Protein AF-A0A645DQG0-F1 (afdb_monomer)

Organism: NCBI:txid1076179

Radius of gyration: 26.29 Å; Cα contacts (8 Å, |Δi|>4): 181; chains: 1; bounding box: 44×57×106 Å

pLDDT: mean 80.68, std 19.07, range [33.97, 97.62]

Sequence (212 aa):
MKRVIIIFCLFLFPFAFVFPQTETDTACKQKIETVFKVRDFKEKYDIVKYIHNEKLLKSSYLFSGDGRHLDRFFILIKGFPYFEQQNDSISRVKSLTSVMSEEEVNRYIEQLNYTPQDAYKEYRDFIQNIKHEKEAYLKCIDAELAKGDTSEYKKEWMLFYIFRKPGGSIMAPDITKLDFLKVFKEFILNDDLEVLPDYSRVTAYLKCGCKI

Structure (mmCIF, N/CA/C/O backbone):
data_AF-A0A645DQG0-F1
#
_entry.id   AF-A0A645DQG0-F1
#
loop_
_atom_site.group_PDB
_atom_site.id
_atom_site.type_symbol
_atom_site.label_atom_id
_atom_site.label_alt_id
_atom_site.label_comp_id
_atom_site.label_asym_id
_atom_site.label_entity_id
_atom_site.label_seq_id
_atom_site.pdbx_PDB_ins_code
_atom_site.Cartn_x
_atom_site.Cartn_y
_atom_site.Cartn_z
_atom_site.occupancy
_atom_site.B_iso_or_equiv
_atom_site.auth_seq_id
_atom_site.auth_comp_id
_atom_site.auth_asym_id
_atom_site.auth_atom_id
_atom_site.pdbx_PDB_model_num
ATOM 1 N N . MET A 1 1 ? -26.153 39.001 74.540 1.00 41.09 1 MET A N 1
ATOM 2 C CA . MET A 1 1 ? -25.065 39.267 73.570 1.00 41.09 1 MET A CA 1
ATOM 3 C C . MET A 1 1 ? -24.883 38.027 72.707 1.00 41.09 1 MET A C 1
ATOM 5 O O . MET A 1 1 ? -24.877 36.927 73.243 1.00 41.09 1 MET A O 1
ATOM 9 N N . LYS A 1 2 ? -24.904 38.206 71.382 1.00 36.03 2 LYS A N 1
ATOM 10 C CA . LYS A 1 2 ? -25.107 37.165 70.359 1.00 36.03 2 LYS A CA 1
ATOM 11 C C . LYS A 1 2 ? -23.849 36.299 70.177 1.00 36.03 2 LYS A C 1
ATOM 13 O O . LYS A 1 2 ? -22.761 36.847 70.049 1.00 36.03 2 LYS A O 1
ATOM 18 N N . ARG A 1 3 ? -24.002 34.969 70.133 1.00 40.06 3 ARG A N 1
ATOM 19 C CA . ARG A 1 3 ? -22.945 34.033 69.708 1.00 40.06 3 ARG A CA 1
ATOM 20 C C . ARG A 1 3 ? -22.984 33.909 68.185 1.00 40.06 3 ARG A C 1
ATOM 22 O O . ARG A 1 3 ? -24.022 33.561 67.633 1.00 40.06 3 ARG A O 1
ATOM 29 N N . VAL A 1 4 ? -21.872 34.219 67.528 1.00 45.44 4 VAL A N 1
ATOM 30 C CA . VAL A 1 4 ? -21.679 34.013 66.088 1.00 45.44 4 VAL A CA 1
ATOM 31 C C . VAL A 1 4 ? -21.095 32.616 65.904 1.00 45.44 4 VAL A C 1
ATOM 33 O O . VAL A 1 4 ? -20.042 32.315 66.457 1.00 45.44 4 VAL A O 1
ATOM 36 N N . ILE A 1 5 ? -21.796 31.757 65.167 1.00 50.47 5 ILE A N 1
ATOM 37 C CA . ILE A 1 5 ? -21.297 30.447 64.743 1.00 50.47 5 ILE A CA 1
ATOM 38 C C . ILE A 1 5 ? -20.840 30.613 63.295 1.00 50.47 5 ILE A C 1
ATOM 40 O O . ILE A 1 5 ? -21.648 30.942 62.429 1.00 50.47 5 ILE A O 1
ATOM 44 N N . ILE A 1 6 ? -19.546 30.425 63.043 1.00 49.16 6 ILE A N 1
ATOM 45 C CA . ILE A 1 6 ? -18.971 30.415 61.695 1.00 49.16 6 ILE A CA 1
ATOM 46 C C . ILE A 1 6 ? -18.953 28.959 61.229 1.00 49.16 6 ILE A C 1
ATOM 48 O O . ILE A 1 6 ? -18.232 28.138 61.789 1.00 49.16 6 ILE A O 1
ATOM 52 N N . ILE A 1 7 ? -19.767 28.639 60.224 1.00 46.59 7 ILE A N 1
ATOM 53 C CA . ILE A 1 7 ? -19.767 27.335 59.557 1.00 46.59 7 ILE A CA 1
ATOM 54 C C . ILE A 1 7 ? -18.858 27.456 58.333 1.00 46.59 7 ILE A C 1
ATOM 56 O O . ILE A 1 7 ? -19.172 28.172 57.385 1.00 46.59 7 ILE A O 1
ATOM 60 N N . PHE A 1 8 ? -17.716 26.771 58.368 1.00 40.06 8 PHE A N 1
ATOM 61 C CA . PHE A 1 8 ? -16.832 26.613 57.215 1.00 40.06 8 PHE A CA 1
ATOM 62 C C . PHE A 1 8 ? -17.413 25.528 56.296 1.00 40.06 8 PHE A C 1
ATOM 64 O O . PHE A 1 8 ? -17.272 24.336 56.562 1.00 40.06 8 PHE A O 1
ATOM 71 N N . CYS A 1 9 ? -18.087 25.932 55.218 1.00 41.59 9 CYS A N 1
ATOM 72 C CA . CYS A 1 9 ? -18.458 25.020 54.137 1.00 41.59 9 CYS A CA 1
ATOM 73 C C . CYS A 1 9 ? -17.232 24.758 53.252 1.00 41.59 9 CYS A C 1
ATOM 75 O O . CYS A 1 9 ? -16.850 25.598 52.438 1.00 41.59 9 CYS A O 1
ATOM 77 N N . LEU A 1 10 ? -16.619 23.584 53.407 1.00 42.53 10 LEU A N 1
ATOM 78 C CA . LEU A 1 10 ? -15.647 23.036 52.462 1.00 42.53 10 LEU A CA 1
ATOM 79 C C . LEU A 1 10 ? -16.380 22.616 51.177 1.00 42.53 10 LEU A C 1
ATOM 81 O O . LEU A 1 10 ? -16.956 21.533 51.104 1.00 42.53 10 LEU A O 1
ATOM 85 N N . PHE A 1 11 ? -16.365 23.480 50.161 1.00 41.12 11 PHE A N 1
ATOM 86 C CA . PHE A 1 11 ? -16.728 23.104 48.795 1.00 41.12 11 PHE A CA 1
ATOM 87 C C . PHE A 1 11 ? -15.626 22.207 48.213 1.00 41.12 11 PHE A C 1
ATOM 89 O O . PHE A 1 11 ? -14.590 22.687 47.758 1.00 41.12 11 PHE A O 1
ATOM 96 N N . LEU A 1 12 ? -15.851 20.893 48.222 1.00 43.44 12 LEU A N 1
ATOM 97 C CA . LEU A 1 12 ? -15.106 19.950 47.390 1.00 43.44 12 LEU A CA 1
ATOM 98 C C . LEU A 1 12 ? -15.596 20.104 45.944 1.00 43.44 12 LEU A C 1
ATOM 100 O O . LEU A 1 12 ? -16.586 19.497 45.544 1.00 43.44 12 LEU A O 1
ATOM 104 N N . PHE A 1 13 ? -14.922 20.954 45.167 1.00 38.44 13 PHE A N 1
ATOM 105 C CA . PHE A 1 13 ? -15.053 20.966 43.710 1.00 38.44 13 PHE A CA 1
ATOM 106 C C . PHE A 1 13 ? -14.547 19.626 43.153 1.00 38.44 13 PHE A C 1
ATOM 108 O O . PHE A 1 13 ? -13.375 19.301 43.365 1.00 38.44 13 PHE A O 1
ATOM 115 N N . PRO A 1 14 ? -15.349 18.857 42.395 1.00 45.50 14 PRO A N 1
ATOM 116 C CA . PRO A 1 14 ? -14.778 17.875 41.498 1.00 45.50 14 PRO A CA 1
ATOM 117 C C . PRO A 1 14 ? -14.142 18.663 40.351 1.00 45.50 14 PRO A C 1
ATOM 119 O O . PRO A 1 14 ? -14.827 19.143 39.449 1.00 45.50 14 PRO A O 1
ATOM 122 N N . PHE A 1 15 ? -12.821 18.831 40.390 1.00 37.03 15 PHE A N 1
ATOM 123 C CA . PHE A 1 15 ? -12.073 19.174 39.188 1.00 37.03 15 PHE A CA 1
ATOM 124 C C . PHE A 1 15 ? -12.176 17.978 38.241 1.00 37.03 15 PHE A C 1
ATOM 126 O O . PHE A 1 15 ? -11.372 17.049 38.286 1.00 37.03 15 PHE A O 1
ATOM 133 N N . ALA A 1 16 ? -13.206 17.979 37.396 1.00 40.09 16 ALA A N 1
ATOM 134 C CA . ALA A 1 16 ? -13.169 17.217 36.167 1.00 40.09 16 ALA A CA 1
ATOM 135 C C . ALA A 1 16 ? -12.009 17.795 35.348 1.00 40.09 16 ALA A C 1
ATOM 137 O O . ALA A 1 16 ? -12.113 18.891 34.797 1.00 40.09 16 ALA A O 1
ATOM 138 N N . PHE A 1 17 ? -10.881 17.086 35.323 1.00 37.75 17 PHE A N 1
ATOM 139 C CA . PHE A 1 17 ? -9.834 17.312 34.336 1.00 37.75 17 PHE A CA 1
ATOM 140 C C . PHE A 1 17 ? -10.436 17.010 32.962 1.00 37.75 17 PHE A C 1
ATOM 142 O O . PHE A 1 17 ? -10.403 15.882 32.473 1.00 37.75 17 PHE A O 1
ATOM 149 N N . VAL A 1 18 ? -11.037 18.025 32.349 1.00 42.28 18 VAL A N 1
ATOM 150 C CA . VAL A 1 18 ? -11.305 18.028 30.918 1.00 42.28 18 VAL A CA 1
ATOM 1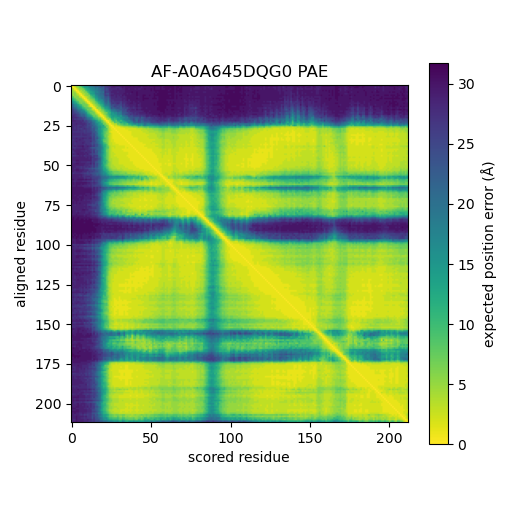51 C C . VAL A 1 18 ? -9.946 18.243 30.269 1.00 42.28 18 VAL A C 1
ATOM 153 O O . VAL A 1 18 ? -9.471 19.370 30.143 1.00 42.28 18 VAL A O 1
ATOM 156 N N . PHE A 1 19 ? -9.272 17.141 29.932 1.00 45.19 19 PHE A N 1
ATOM 157 C CA . PHE A 1 19 ? -8.150 17.199 29.004 1.00 45.19 19 PHE A CA 1
ATOM 158 C C . PHE A 1 19 ? -8.627 17.913 27.731 1.00 45.19 19 PHE A C 1
ATOM 160 O O . PHE A 1 19 ? -9.752 17.654 27.287 1.00 45.19 19 PHE A O 1
ATOM 167 N N . PRO A 1 20 ? -7.824 18.812 27.143 1.00 39.12 20 PRO A N 1
ATOM 168 C CA . PRO A 1 20 ? -8.215 19.495 25.923 1.00 39.12 20 PRO A CA 1
ATOM 169 C C . PRO A 1 20 ? -8.386 18.454 24.808 1.00 39.12 20 PRO A C 1
ATOM 171 O O . PRO A 1 20 ? -7.417 17.902 24.294 1.00 39.12 20 PRO A O 1
ATOM 174 N N . GLN A 1 21 ? -9.640 18.168 24.444 1.00 49.00 21 GLN A N 1
ATOM 175 C CA . GLN A 1 21 ? -10.005 17.203 23.396 1.00 49.00 21 GLN A CA 1
ATOM 176 C C . GLN A 1 21 ? -9.419 17.568 22.018 1.00 49.00 21 GLN A C 1
ATOM 178 O O . GLN A 1 21 ? -9.298 16.716 21.140 1.00 49.00 21 GLN A O 1
ATOM 183 N N . THR A 1 22 ? -9.012 18.823 21.829 1.00 49.25 22 THR A N 1
ATOM 184 C CA . THR A 1 22 ? -8.496 19.370 20.570 1.00 49.25 22 THR A CA 1
ATOM 185 C C . THR A 1 22 ? -7.110 18.847 20.180 1.00 49.25 22 THR A C 1
ATOM 187 O O . THR A 1 22 ? -6.866 18.595 18.998 1.00 49.25 22 THR A O 1
ATOM 190 N N . GLU A 1 23 ? -6.203 18.623 21.137 1.00 47.59 23 GLU A N 1
ATOM 191 C CA . GLU A 1 23 ? -4.886 18.034 20.838 1.00 47.59 23 GLU A CA 1
ATOM 192 C C . GLU A 1 23 ? -5.004 16.545 20.489 1.00 47.59 23 GLU A C 1
ATOM 194 O O . GLU A 1 23 ? -4.349 16.059 19.564 1.00 47.59 23 GLU A O 1
ATOM 199 N N . THR A 1 24 ? -5.896 15.827 21.178 1.00 60.03 24 THR A N 1
ATOM 200 C CA . THR A 1 24 ? -6.113 14.392 20.961 1.00 60.03 24 THR A CA 1
ATOM 201 C C . THR A 1 24 ? -6.783 14.086 19.622 1.00 60.03 24 THR A C 1
ATOM 203 O O . THR A 1 24 ? -6.403 13.112 18.971 1.00 60.03 24 THR A O 1
ATOM 206 N N . ASP A 1 25 ? -7.717 14.929 19.169 1.00 68.12 25 ASP A N 1
ATOM 207 C CA . ASP A 1 25 ? -8.381 14.756 17.869 1.00 68.12 25 ASP A CA 1
ATOM 208 C C . ASP A 1 25 ? -7.405 14.960 16.705 1.00 68.12 25 ASP A C 1
ATOM 210 O O . ASP A 1 25 ? -7.404 14.193 15.738 1.00 68.12 25 ASP A O 1
ATOM 214 N N . THR A 1 26 ? -6.507 15.942 16.821 1.00 80.69 26 THR A N 1
ATOM 215 C CA . THR A 1 26 ? -5.502 16.215 15.784 1.00 80.69 26 THR A CA 1
ATOM 216 C C . THR A 1 26 ? -4.487 15.073 15.682 1.00 80.69 26 THR A C 1
ATOM 218 O O . THR A 1 26 ? -4.169 14.621 14.579 1.00 80.69 26 THR A O 1
ATOM 221 N N . ALA A 1 27 ? -4.025 14.547 16.821 1.00 89.19 27 ALA A N 1
ATOM 222 C CA . ALA A 1 27 ? -3.098 13.418 16.859 1.00 89.19 27 ALA A CA 1
ATOM 223 C C . ALA A 1 27 ? -3.722 12.129 16.293 1.00 89.19 27 ALA A C 1
ATOM 225 O O . ALA A 1 27 ? -3.086 11.426 15.504 1.00 89.19 27 ALA A O 1
ATOM 226 N N . CYS A 1 28 ? -4.981 11.827 16.638 1.00 93.38 28 CYS A N 1
ATOM 227 C CA . CYS A 1 28 ? -5.659 10.656 16.085 1.00 93.38 28 CYS A CA 1
ATOM 228 C C . CYS A 1 28 ? -5.929 10.786 14.588 1.00 93.38 28 CYS A C 1
ATOM 230 O O . CYS A 1 28 ? -5.724 9.816 13.855 1.00 93.38 28 CYS A O 1
ATOM 232 N N . LYS A 1 29 ? -6.292 11.979 14.107 1.00 92.62 29 LYS A N 1
ATOM 233 C CA . LYS A 1 29 ? -6.441 12.229 12.671 1.00 92.62 29 LYS A CA 1
ATOM 234 C C . LYS A 1 29 ? -5.145 11.947 11.909 1.00 92.62 29 LYS A C 1
ATOM 236 O O . LYS A 1 29 ? -5.164 11.235 10.911 1.00 92.62 29 LYS A O 1
ATOM 241 N N . GLN A 1 30 ? -4.004 12.424 12.408 1.00 94.38 30 GLN A N 1
ATOM 242 C CA . GLN A 1 30 ? -2.699 12.161 11.788 1.00 94.38 30 GLN A CA 1
ATOM 243 C C . GLN A 1 30 ? -2.346 10.669 11.751 1.00 94.38 30 GLN A C 1
ATOM 245 O O . GLN A 1 30 ? -1.816 10.185 10.749 1.00 94.38 30 GLN A O 1
ATOM 250 N N . LYS A 1 31 ? -2.656 9.922 12.816 1.00 95.88 31 LYS A N 1
ATOM 251 C CA . LYS A 1 31 ? -2.445 8.469 12.853 1.00 95.88 31 LYS A CA 1
ATOM 252 C C . LYS A 1 31 ? -3.331 7.744 11.841 1.00 95.88 31 LYS A C 1
ATOM 254 O O . LYS A 1 31 ? -2.837 6.899 11.102 1.00 95.88 31 LYS A O 1
ATOM 259 N N . ILE A 1 32 ? -4.606 8.109 11.745 1.00 95.19 32 ILE A N 1
ATOM 260 C CA . ILE A 1 32 ? -5.529 7.535 10.757 1.00 95.19 32 ILE A CA 1
ATOM 261 C C . ILE A 1 32 ? -5.047 7.817 9.324 1.00 95.19 32 ILE A C 1
ATOM 263 O O . ILE A 1 32 ? -4.951 6.897 8.515 1.00 95.19 32 ILE A O 1
ATOM 267 N N . GLU A 1 33 ? -4.634 9.049 9.024 1.00 93.75 33 GLU A N 1
ATOM 268 C CA . GLU A 1 33 ? -4.056 9.389 7.716 1.00 93.75 33 GLU A CA 1
ATOM 269 C C . GLU A 1 33 ? -2.754 8.622 7.431 1.00 93.75 33 GLU A C 1
ATOM 271 O O . GLU A 1 33 ? -2.501 8.192 6.306 1.00 93.75 33 GLU A O 1
ATOM 276 N N . THR A 1 34 ? -1.941 8.371 8.459 1.00 95.69 34 THR A N 1
ATOM 277 C CA . THR A 1 34 ? -0.735 7.536 8.341 1.00 95.69 34 THR A CA 1
ATOM 278 C C . THR A 1 34 ? -1.076 6.086 7.995 1.00 95.69 34 THR A C 1
ATOM 280 O O . THR A 1 34 ? -0.389 5.480 7.174 1.00 95.69 34 THR A O 1
ATOM 283 N N . VAL A 1 35 ? -2.171 5.540 8.535 1.00 95.56 35 VAL A N 1
ATOM 284 C CA . VAL A 1 35 ? -2.669 4.206 8.163 1.00 95.56 35 VAL A CA 1
ATOM 285 C C . VAL A 1 35 ? -3.052 4.158 6.683 1.00 95.56 35 VAL A C 1
ATOM 287 O O . VAL A 1 35 ? -2.698 3.200 6.000 1.00 95.56 35 VAL A O 1
ATOM 290 N N . PHE A 1 36 ? -3.694 5.193 6.135 1.00 93.12 36 PHE A N 1
ATOM 291 C CA . PHE A 1 36 ? -4.047 5.205 4.709 1.00 93.12 36 PHE A CA 1
ATOM 292 C C . PHE A 1 36 ? -2.832 5.228 3.779 1.00 93.12 36 PHE A C 1
ATOM 294 O O . PHE A 1 36 ? -2.870 4.581 2.730 1.00 93.12 36 PHE A O 1
ATOM 301 N N . LYS A 1 37 ? -1.726 5.863 4.187 1.00 93.31 37 LYS A N 1
ATOM 302 C CA . LYS A 1 37 ? -0.468 5.857 3.416 1.00 93.31 37 LYS A CA 1
ATOM 303 C C . LYS A 1 37 ? 0.107 4.458 3.206 1.00 93.31 37 LYS A C 1
ATOM 305 O O . LYS A 1 37 ? 0.817 4.240 2.232 1.00 93.31 37 LYS A O 1
ATOM 310 N N . VAL A 1 38 ? -0.231 3.481 4.053 1.00 94.44 38 VAL A N 1
ATOM 311 C CA . VAL A 1 38 ? 0.166 2.072 3.864 1.00 94.44 38 VAL A CA 1
ATOM 312 C C . VAL A 1 38 ? -0.267 1.556 2.486 1.00 94.44 38 VAL A C 1
ATOM 314 O O . VAL A 1 38 ? 0.457 0.774 1.866 1.00 94.44 38 VAL A O 1
ATOM 317 N N . ARG A 1 39 ? -1.420 2.014 1.975 1.00 89.62 39 ARG A N 1
ATOM 318 C CA . ARG A 1 39 ? -1.886 1.676 0.624 1.00 89.62 39 ARG A CA 1
ATOM 319 C C . ARG A 1 39 ? -0.945 2.217 -0.447 1.00 89.62 39 ARG A C 1
ATOM 321 O O . ARG A 1 39 ? -0.658 1.497 -1.394 1.00 89.62 39 ARG A O 1
ATOM 328 N N . ASP A 1 40 ? -0.450 3.438 -0.287 1.00 89.81 40 ASP A N 1
ATOM 329 C CA . ASP A 1 40 ? 0.431 4.081 -1.264 1.00 89.81 40 ASP A CA 1
ATOM 330 C C . ASP A 1 40 ? 1.775 3.343 -1.350 1.00 89.81 40 ASP A C 1
ATOM 332 O O . ASP A 1 40 ? 2.265 3.073 -2.446 1.00 89.81 40 ASP A O 1
ATOM 336 N N . PHE A 1 41 ? 2.331 2.907 -0.212 1.00 93.50 41 PHE A N 1
ATOM 337 C CA . PHE A 1 41 ? 3.527 2.054 -0.198 1.00 93.50 41 PHE A CA 1
ATOM 338 C C . PHE A 1 41 ? 3.274 0.686 -0.843 1.00 93.50 41 PHE A C 1
ATOM 340 O O . PHE A 1 41 ? 4.113 0.196 -1.602 1.00 93.50 41 PHE A O 1
ATOM 347 N N . LYS A 1 42 ? 2.107 0.078 -0.594 1.00 92.81 42 LYS A N 1
ATOM 348 C CA . LYS A 1 42 ? 1.716 -1.165 -1.270 1.00 92.81 42 LYS A CA 1
ATOM 349 C C . LYS A 1 42 ? 1.594 -0.958 -2.783 1.00 92.81 42 LYS A C 1
ATOM 351 O O . LYS A 1 42 ? 2.087 -1.781 -3.549 1.00 92.81 42 LYS A O 1
ATOM 356 N N . GLU A 1 43 ? 0.946 0.119 -3.214 1.00 90.12 43 GLU A N 1
ATOM 357 C CA . GLU A 1 43 ? 0.763 0.461 -4.625 1.00 90.12 43 GLU A CA 1
ATOM 358 C C . GLU A 1 43 ? 2.117 0.694 -5.304 1.00 90.12 43 GLU A C 1
ATOM 360 O O . GLU A 1 43 ? 2.375 0.116 -6.358 1.00 90.12 43 GLU A O 1
ATOM 365 N N . LYS A 1 44 ? 3.029 1.432 -4.660 1.00 92.88 44 LYS A N 1
ATOM 366 C CA . LYS A 1 44 ? 4.420 1.601 -5.107 1.00 92.88 44 LYS A CA 1
ATOM 367 C C . LYS A 1 44 ? 5.122 0.250 -5.282 1.00 92.88 44 LYS A C 1
ATOM 369 O O . LYS A 1 44 ? 5.709 0.006 -6.334 1.00 92.88 44 LYS A O 1
ATOM 374 N N . TYR A 1 45 ? 5.021 -0.652 -4.302 1.00 94.94 45 TYR A N 1
ATOM 375 C CA . TYR A 1 45 ? 5.566 -2.011 -4.406 1.00 94.94 45 TYR A CA 1
ATOM 376 C C . TYR A 1 45 ? 4.967 -2.801 -5.580 1.00 94.94 45 TYR A C 1
ATOM 378 O O . TYR A 1 45 ? 5.711 -3.374 -6.382 1.00 94.94 45 TYR A O 1
ATOM 386 N N . ASP A 1 46 ? 3.641 -2.802 -5.721 1.00 92.94 46 ASP A N 1
ATOM 387 C CA . ASP A 1 46 ? 2.946 -3.512 -6.796 1.00 92.94 46 ASP A CA 1
ATOM 388 C C . ASP A 1 46 ? 3.342 -2.965 -8.183 1.00 92.94 46 ASP A C 1
ATOM 390 O O . ASP A 1 46 ? 3.560 -3.752 -9.109 1.00 92.94 46 ASP A O 1
ATOM 394 N N . ILE A 1 47 ? 3.501 -1.642 -8.322 1.00 93.50 47 ILE A N 1
ATOM 395 C CA . ILE A 1 47 ? 3.968 -0.982 -9.551 1.00 93.50 47 ILE A CA 1
ATOM 396 C C . ILE A 1 47 ? 5.395 -1.418 -9.890 1.00 93.50 47 ILE A C 1
ATOM 398 O O . ILE A 1 47 ? 5.655 -1.824 -11.023 1.00 93.50 47 ILE A O 1
ATOM 402 N N . VAL A 1 48 ? 6.326 -1.361 -8.933 1.00 95.12 48 VAL A N 1
ATOM 403 C CA . VAL A 1 48 ? 7.732 -1.735 -9.171 1.00 95.12 48 VAL A CA 1
ATOM 404 C C . VAL A 1 48 ? 7.831 -3.206 -9.567 1.00 95.12 48 VAL A C 1
ATOM 406 O O . VAL A 1 48 ? 8.503 -3.552 -10.540 1.00 95.12 48 VAL A O 1
ATOM 409 N N . LYS A 1 49 ? 7.096 -4.082 -8.873 1.00 95.12 49 LYS A N 1
ATOM 410 C CA . LYS A 1 49 ? 6.994 -5.501 -9.230 1.00 95.12 49 LYS A CA 1
ATOM 411 C C . LYS A 1 49 ? 6.425 -5.688 -10.637 1.00 95.12 49 LYS A C 1
ATOM 413 O O . LYS A 1 49 ? 6.933 -6.513 -11.391 1.00 95.12 49 LYS A O 1
ATOM 418 N N . TYR A 1 50 ? 5.390 -4.932 -11.001 1.00 93.75 50 TYR A N 1
ATOM 419 C CA . TYR A 1 50 ? 4.796 -4.983 -12.334 1.00 93.75 50 TYR A CA 1
ATOM 420 C C . TYR A 1 50 ? 5.795 -4.562 -13.420 1.00 93.75 50 TYR A C 1
ATOM 422 O O . TYR A 1 50 ? 6.024 -5.340 -14.340 1.00 93.75 50 TYR A O 1
ATOM 430 N N . ILE A 1 51 ? 6.464 -3.414 -13.268 1.00 94.06 51 ILE A N 1
ATOM 431 C CA . ILE A 1 51 ? 7.517 -2.929 -14.181 1.00 94.06 51 ILE A CA 1
ATOM 432 C C . ILE A 1 51 ? 8.602 -3.996 -14.390 1.00 94.06 51 ILE A C 1
ATOM 434 O O . ILE A 1 51 ? 8.963 -4.316 -15.524 1.00 94.06 51 ILE A O 1
ATOM 438 N N . HIS A 1 52 ? 9.110 -4.577 -13.299 1.00 94.19 52 HIS A N 1
ATOM 439 C CA . HIS A 1 52 ? 10.184 -5.572 -13.352 1.00 94.19 52 HIS A CA 1
ATOM 440 C C . HIS A 1 52 ? 9.764 -6.919 -13.946 1.00 94.19 52 HIS A C 1
ATOM 442 O O . HIS A 1 52 ? 10.628 -7.653 -14.420 1.00 94.19 52 HIS A O 1
ATOM 448 N N . ASN A 1 53 ? 8.475 -7.252 -13.930 1.00 93.25 53 ASN A N 1
ATOM 449 C CA . ASN A 1 53 ? 7.961 -8.428 -14.625 1.00 93.25 53 ASN A CA 1
ATOM 450 C C . ASN A 1 53 ? 7.757 -8.133 -16.115 1.00 93.25 53 ASN A C 1
ATOM 452 O O . ASN A 1 53 ? 8.149 -8.931 -16.962 1.00 93.25 53 ASN A O 1
ATOM 456 N N . GLU A 1 54 ? 7.189 -6.971 -16.437 1.00 91.69 54 GLU A N 1
ATOM 457 C CA . GLU A 1 54 ? 6.908 -6.555 -17.811 1.00 91.69 54 GLU A CA 1
ATOM 458 C C . GLU A 1 54 ? 8.184 -6.393 -18.645 1.00 91.69 54 GLU A C 1
ATOM 460 O O . GLU A 1 54 ? 8.161 -6.691 -19.836 1.00 91.69 54 GLU A O 1
ATOM 465 N N . LYS A 1 55 ? 9.318 -6.000 -18.040 1.00 89.25 55 LYS A N 1
ATOM 466 C CA . LYS A 1 55 ? 10.587 -5.831 -18.777 1.00 89.25 55 LYS A CA 1
ATOM 467 C C . LYS A 1 55 ? 11.122 -7.138 -19.372 1.00 89.25 55 LYS A C 1
ATOM 469 O O . LYS A 1 55 ? 11.975 -7.106 -20.247 1.00 89.25 55 LYS A O 1
ATOM 474 N N . LEU A 1 56 ? 10.665 -8.285 -18.861 1.00 89.25 56 LEU A N 1
ATOM 475 C CA . LEU A 1 56 ? 11.064 -9.610 -19.341 1.00 89.25 56 LEU A CA 1
ATOM 476 C C . LEU A 1 56 ? 10.237 -10.056 -20.556 1.00 89.25 56 LEU A C 1
ATOM 478 O O . LEU A 1 56 ? 10.545 -11.072 -21.179 1.00 89.25 56 LEU A O 1
ATOM 482 N N . LEU A 1 57 ? 9.164 -9.330 -20.885 1.00 86.38 57 LEU A N 1
ATOM 483 C CA . LEU A 1 57 ? 8.274 -9.656 -21.989 1.00 86.38 57 LEU A CA 1
ATOM 484 C C . LEU A 1 57 ? 8.757 -8.980 -23.271 1.00 86.38 57 LEU A C 1
ATOM 486 O O . LEU A 1 57 ? 8.936 -7.767 -23.317 1.00 86.38 57 LEU A O 1
ATOM 490 N N . LYS A 1 58 ? 8.865 -9.759 -24.354 1.00 74.19 58 LYS A N 1
ATOM 491 C CA . LYS A 1 58 ? 9.248 -9.247 -25.684 1.00 74.19 58 LYS A CA 1
ATOM 492 C C . LYS A 1 58 ? 8.287 -8.183 -26.237 1.00 74.19 58 LYS A C 1
ATOM 494 O O . LYS A 1 58 ? 8.679 -7.403 -27.094 1.00 74.19 58 LYS A O 1
ATOM 499 N N . SER A 1 59 ? 7.031 -8.175 -25.787 1.00 77.75 59 SER A N 1
ATOM 500 C CA . SER A 1 59 ? 5.982 -7.258 -26.250 1.00 77.75 59 SER A CA 1
ATOM 501 C C . SER A 1 59 ? 5.075 -6.832 -25.091 1.00 77.75 59 SER A C 1
ATOM 503 O O . SER A 1 59 ? 3.915 -7.239 -25.001 1.00 77.75 59 SER A O 1
ATOM 505 N N . SER A 1 60 ? 5.625 -6.054 -24.161 1.00 83.75 60 SER A N 1
ATOM 506 C CA . SER A 1 60 ? 4.868 -5.514 -23.030 1.00 83.75 60 SER A CA 1
ATOM 507 C C . SER A 1 60 ? 4.002 -4.323 -23.444 1.00 83.75 60 SER A C 1
ATOM 509 O O . SER A 1 60 ? 4.498 -3.367 -24.042 1.00 83.75 60 SER A O 1
ATOM 511 N N . TYR A 1 61 ? 2.727 -4.328 -23.041 1.00 82.75 61 TYR A N 1
ATOM 512 C CA . TYR A 1 61 ? 1.844 -3.165 -23.191 1.00 82.75 61 TYR A CA 1
ATOM 513 C C . TYR A 1 61 ? 2.364 -1.946 -22.414 1.00 82.75 61 TYR A C 1
ATOM 515 O O . TYR A 1 61 ? 2.204 -0.816 -22.861 1.00 82.75 61 TYR A O 1
ATOM 523 N N . LEU A 1 62 ? 3.015 -2.165 -21.265 1.00 87.00 62 LEU A N 1
ATOM 524 C CA . LEU A 1 62 ? 3.578 -1.087 -20.453 1.00 87.00 62 LEU A CA 1
ATOM 525 C C . LEU A 1 62 ? 4.697 -0.338 -21.191 1.00 87.00 62 LEU A C 1
ATOM 527 O O . LEU A 1 62 ? 4.761 0.885 -21.117 1.00 87.00 62 LEU A O 1
ATOM 531 N N . PHE A 1 63 ? 5.550 -1.073 -21.904 1.00 87.62 63 PHE A N 1
ATOM 532 C CA . PHE A 1 63 ? 6.655 -0.528 -22.699 1.00 87.62 63 PHE A CA 1
ATOM 533 C C . PHE A 1 63 ? 6.256 -0.243 -24.156 1.00 87.62 63 PHE A C 1
ATOM 535 O O . PHE A 1 63 ? 7.111 -0.162 -25.037 1.00 87.62 63 PHE A O 1
ATOM 542 N N . SER A 1 64 ? 4.956 -0.091 -24.413 1.00 80.94 64 SER A N 1
ATOM 543 C CA . SER A 1 64 ? 4.399 0.240 -25.724 1.00 80.94 64 SER A CA 1
ATOM 544 C C . SER A 1 64 ? 3.619 1.557 -25.678 1.00 80.94 64 SER A C 1
ATOM 546 O O . SER A 1 64 ? 3.034 1.923 -24.659 1.00 80.94 64 SER A O 1
ATOM 548 N N . GLY A 1 65 ? 3.581 2.265 -26.805 1.00 76.06 65 GLY A N 1
ATOM 549 C CA . GLY A 1 65 ? 2.802 3.491 -26.978 1.00 76.06 65 GLY A CA 1
ATOM 550 C C . GLY A 1 65 ? 3.527 4.764 -26.531 1.00 76.06 65 GLY A C 1
ATOM 551 O O . GLY A 1 65 ? 4.745 4.884 -26.647 1.00 76.06 65 GLY A O 1
ATOM 552 N N . ASP A 1 66 ? 2.760 5.748 -26.056 1.00 72.62 66 ASP A N 1
ATOM 553 C CA . ASP A 1 66 ? 3.229 7.118 -25.781 1.00 72.62 66 ASP A CA 1
ATOM 554 C C . ASP A 1 66 ? 3.990 7.299 -24.455 1.00 72.62 66 ASP A C 1
ATOM 556 O O . ASP A 1 66 ? 4.400 8.409 -24.122 1.00 72.62 66 ASP A O 1
ATOM 560 N N . GLY A 1 67 ? 4.179 6.226 -23.683 1.00 77.00 67 GLY A N 1
ATOM 561 C CA . GLY A 1 67 ? 4.932 6.255 -22.429 1.00 77.00 67 GLY A CA 1
ATOM 562 C C . GLY A 1 67 ? 4.216 6.919 -21.245 1.00 77.00 67 GLY A C 1
ATOM 563 O O . GLY A 1 67 ? 4.781 6.932 -20.154 1.00 77.00 67 GLY A O 1
ATOM 564 N N . ARG A 1 68 ? 2.968 7.402 -21.375 1.00 81.94 68 ARG A N 1
ATOM 565 C CA . ARG A 1 68 ? 2.247 8.077 -20.270 1.00 81.94 68 ARG A CA 1
ATOM 566 C C . ARG A 1 68 ? 2.112 7.219 -19.012 1.00 81.94 68 ARG A C 1
ATOM 568 O O . ARG A 1 68 ? 2.166 7.732 -17.897 1.00 81.94 68 ARG A O 1
ATOM 575 N N . HIS A 1 69 ? 1.925 5.909 -19.175 1.00 85.19 69 HIS A N 1
ATOM 576 C CA . HIS A 1 69 ? 1.853 4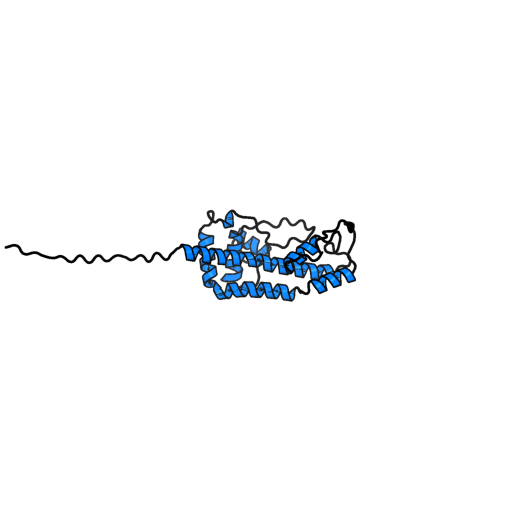.985 -18.041 1.00 85.19 69 HIS A CA 1
ATOM 577 C C . HIS A 1 69 ? 3.197 4.835 -17.325 1.00 85.19 69 HIS A C 1
ATOM 579 O O . HIS A 1 69 ? 3.219 4.833 -16.096 1.00 85.19 69 HIS A O 1
ATOM 585 N N . LEU A 1 70 ? 4.297 4.752 -18.080 1.00 88.12 70 LEU A N 1
ATOM 586 C CA . LEU A 1 70 ? 5.648 4.704 -17.523 1.00 88.12 70 LEU A CA 1
ATOM 587 C C . LEU A 1 70 ? 5.969 5.989 -16.770 1.00 88.12 70 LEU A C 1
ATOM 589 O O . LEU A 1 70 ? 6.419 5.915 -15.635 1.00 88.12 70 LEU A O 1
ATOM 593 N N . ASP A 1 71 ? 5.652 7.146 -17.348 1.00 87.81 71 ASP A N 1
ATOM 594 C CA . ASP A 1 71 ? 5.887 8.435 -16.697 1.00 87.81 71 ASP A CA 1
ATOM 595 C C . ASP A 1 71 ? 5.120 8.556 -15.380 1.00 87.81 71 ASP A C 1
ATOM 597 O O . ASP A 1 71 ? 5.692 8.850 -14.333 1.00 87.81 71 ASP A O 1
ATOM 601 N N . ARG A 1 72 ? 3.824 8.215 -15.402 1.00 88.44 72 ARG A N 1
ATOM 602 C CA . ARG A 1 72 ? 2.990 8.197 -14.198 1.00 88.44 72 ARG A CA 1
ATOM 603 C C . ARG A 1 72 ? 3.571 7.278 -13.125 1.00 88.44 72 ARG A C 1
ATOM 605 O O . ARG A 1 72 ? 3.589 7.650 -11.955 1.00 88.44 72 ARG A O 1
ATOM 612 N N . PHE A 1 73 ? 4.013 6.078 -13.494 1.00 92.00 73 PHE A N 1
ATOM 613 C CA . PHE A 1 73 ? 4.618 5.149 -12.542 1.00 92.00 73 PHE A CA 1
ATOM 614 C C . PHE A 1 73 ? 5.957 5.649 -12.014 1.00 92.00 73 PHE A C 1
ATOM 616 O O . PHE A 1 73 ? 6.218 5.515 -10.821 1.00 92.00 73 PHE A O 1
ATOM 623 N N . PHE A 1 74 ? 6.766 6.284 -12.854 1.00 91.75 74 PHE A N 1
ATOM 624 C CA . PHE A 1 74 ? 8.017 6.889 -12.430 1.00 91.75 74 PHE A CA 1
ATOM 625 C C . PHE A 1 74 ? 7.782 8.017 -11.421 1.00 91.75 74 PHE A C 1
ATOM 627 O O . PHE A 1 74 ? 8.422 8.021 -10.374 1.00 91.75 74 PHE A O 1
ATOM 634 N N . ILE A 1 75 ? 6.793 8.890 -11.651 1.00 89.69 75 ILE A N 1
ATOM 635 C CA . ILE A 1 75 ? 6.386 9.935 -10.695 1.00 89.69 75 ILE A CA 1
ATOM 636 C C . ILE A 1 75 ? 5.949 9.317 -9.367 1.00 89.69 75 ILE A C 1
ATOM 638 O O . ILE A 1 75 ? 6.383 9.769 -8.312 1.00 89.69 75 ILE A O 1
ATOM 642 N N . LEU A 1 76 ? 5.125 8.266 -9.397 1.00 89.88 76 LEU A N 1
ATOM 643 C CA . LEU A 1 76 ? 4.666 7.598 -8.174 1.00 89.88 76 LEU A CA 1
ATOM 644 C C . LEU A 1 76 ? 5.816 6.959 -7.379 1.00 89.88 76 LEU A C 1
ATOM 646 O O . LEU A 1 76 ? 5.730 6.857 -6.158 1.00 89.88 76 LEU A O 1
ATOM 650 N N . ILE A 1 77 ? 6.894 6.540 -8.047 1.00 92.19 77 ILE A N 1
ATOM 651 C CA . ILE A 1 77 ? 8.047 5.906 -7.394 1.00 92.19 77 ILE A CA 1
ATOM 652 C C . ILE A 1 77 ? 9.095 6.936 -6.946 1.00 92.19 77 ILE A C 1
ATOM 654 O O . ILE A 1 77 ? 9.640 6.806 -5.849 1.00 92.19 77 ILE A O 1
ATOM 658 N N . LYS A 1 78 ? 9.403 7.930 -7.787 1.00 91.00 78 LYS A N 1
ATOM 659 C CA . LYS A 1 78 ? 10.546 8.852 -7.643 1.00 91.00 78 LYS A CA 1
ATOM 660 C C . LYS A 1 78 ? 10.151 10.279 -7.264 1.00 91.00 78 LYS A C 1
ATOM 662 O O . LYS A 1 78 ? 11.005 11.027 -6.801 1.00 91.00 78 LYS A O 1
ATOM 667 N N . GLY A 1 79 ? 8.886 10.656 -7.438 1.00 87.75 79 GLY A N 1
ATOM 668 C CA . GLY A 1 79 ? 8.363 11.994 -7.139 1.00 87.75 79 GLY A CA 1
ATOM 669 C C . GLY A 1 79 ? 8.553 13.031 -8.251 1.00 87.75 79 GLY A C 1
ATOM 670 O O . GLY A 1 79 ? 8.175 14.183 -8.067 1.00 87.75 79 GLY A O 1
ATOM 671 N N . PHE A 1 80 ? 9.116 12.649 -9.399 1.00 84.75 80 PHE A N 1
ATOM 672 C CA . PHE A 1 80 ? 9.335 13.520 -10.559 1.00 84.75 80 PHE A CA 1
ATOM 673 C C . PHE A 1 80 ? 9.164 12.722 -11.863 1.00 84.75 80 PHE A C 1
ATOM 675 O O . PHE A 1 80 ? 9.266 11.493 -11.823 1.00 84.75 80 PHE A O 1
ATOM 682 N N . PRO A 1 81 ? 8.848 13.376 -12.998 1.00 84.62 81 PRO A N 1
ATOM 683 C CA . PRO A 1 81 ? 8.614 12.681 -14.262 1.00 84.62 81 PRO A CA 1
ATOM 684 C C . PRO A 1 81 ? 9.896 12.065 -14.826 1.00 84.62 81 PRO A C 1
ATOM 686 O O . PRO A 1 81 ? 10.992 12.587 -14.623 1.00 84.62 81 PRO A O 1
ATOM 689 N N . TYR A 1 82 ? 9.746 10.949 -15.539 1.00 82.81 82 TYR A N 1
ATOM 690 C CA . TYR A 1 82 ? 10.836 10.322 -16.287 1.00 82.81 82 TYR A CA 1
ATOM 691 C C . TYR A 1 82 ? 11.125 11.100 -17.567 1.00 82.81 82 TYR A C 1
ATOM 693 O O . TYR A 1 82 ? 12.278 11.339 -17.921 1.00 82.81 82 TYR A O 1
ATOM 701 N N . PHE A 1 83 ? 10.065 11.489 -18.275 1.00 77.94 83 PHE A N 1
ATOM 702 C CA . PHE A 1 83 ? 10.194 12.301 -19.472 1.00 77.94 83 PHE A CA 1
ATOM 703 C C . PHE A 1 83 ? 10.192 13.774 -19.062 1.00 77.94 83 PHE A C 1
ATOM 705 O O . PHE A 1 83 ? 9.282 14.232 -18.373 1.00 77.94 83 PHE A O 1
ATOM 712 N N . GLU A 1 84 ? 11.201 14.535 -19.485 1.00 68.88 84 GLU A N 1
ATOM 713 C CA . GLU A 1 84 ? 11.192 15.989 -19.308 1.00 68.88 84 GLU A CA 1
ATOM 714 C C . GLU A 1 84 ? 9.895 16.570 -19.894 1.00 68.88 84 GLU A C 1
ATOM 716 O O . GLU A 1 84 ? 9.494 16.210 -21.007 1.00 68.88 84 GLU A O 1
ATOM 721 N N . GLN A 1 85 ? 9.226 17.465 -19.153 1.00 55.16 85 GLN A N 1
ATOM 722 C CA . GLN A 1 85 ? 8.112 18.241 -19.698 1.00 55.16 85 GLN A CA 1
ATOM 723 C C . GLN A 1 85 ? 8.645 19.044 -20.887 1.00 55.16 85 GLN A C 1
ATOM 725 O O . GLN A 1 85 ? 9.355 20.033 -20.715 1.00 55.16 85 GLN A O 1
ATOM 730 N N . GLN A 1 86 ? 8.334 18.598 -22.104 1.00 49.84 86 GLN A N 1
ATOM 731 C CA . GLN A 1 86 ? 8.678 19.329 -23.314 1.00 49.84 86 GLN A CA 1
ATOM 732 C C . GLN A 1 86 ? 7.942 20.673 -23.308 1.00 49.84 86 GLN A C 1
ATOM 734 O O . GLN A 1 86 ? 6.757 20.738 -23.624 1.00 49.84 86 GLN A O 1
ATOM 739 N N . ASN A 1 87 ? 8.665 21.748 -22.997 1.00 40.56 87 ASN A N 1
ATOM 740 C CA . ASN A 1 87 ? 8.243 23.114 -23.308 1.00 40.56 87 ASN A CA 1
ATOM 741 C C . ASN A 1 87 ? 8.461 23.477 -24.787 1.00 40.56 87 ASN A C 1
ATOM 743 O O . ASN A 1 87 ? 8.139 24.594 -25.174 1.00 40.56 87 ASN A O 1
ATOM 747 N N . ASP A 1 88 ? 8.940 22.550 -25.626 1.00 33.97 88 ASP A N 1
ATOM 748 C CA . ASP A 1 88 ? 9.178 22.815 -27.041 1.00 33.97 88 ASP A CA 1
ATOM 749 C C . ASP A 1 88 ? 8.388 21.900 -27.981 1.00 33.97 88 ASP A C 1
ATOM 751 O O . ASP A 1 88 ? 8.454 20.671 -27.965 1.00 33.97 88 ASP A O 1
ATOM 755 N N . SER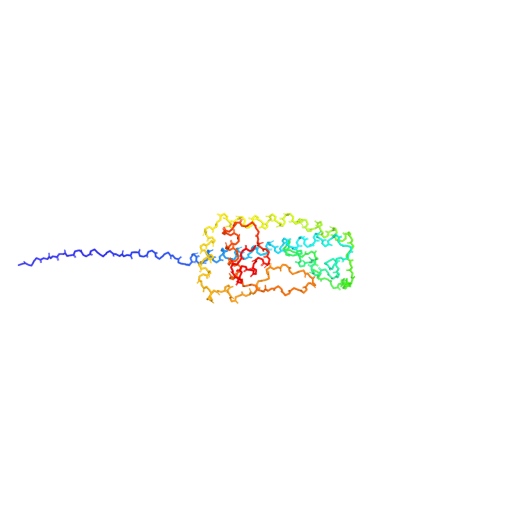 A 1 89 ? 7.650 22.600 -28.834 1.00 38.47 89 SER A N 1
ATOM 756 C CA . SER A 1 89 ? 6.725 22.239 -29.907 1.00 38.47 89 SER A CA 1
ATOM 757 C C . SER A 1 89 ? 7.243 21.316 -31.030 1.00 38.47 89 SER A C 1
ATOM 759 O O . SER A 1 89 ? 6.808 21.440 -32.174 1.00 38.47 89 SER A O 1
ATOM 761 N N . ILE A 1 90 ? 8.102 20.331 -30.745 1.00 38.72 90 ILE A N 1
ATOM 762 C CA . ILE A 1 90 ? 8.451 19.276 -31.712 1.00 38.72 90 ILE A CA 1
ATOM 763 C C . ILE A 1 90 ? 7.994 17.925 -31.171 1.00 38.72 90 ILE A C 1
ATOM 765 O O . ILE A 1 90 ? 8.716 17.167 -30.523 1.00 38.72 90 ILE A O 1
ATOM 769 N N . SER A 1 91 ? 6.731 17.660 -31.482 1.00 37.84 91 SER A N 1
ATOM 770 C CA . SER A 1 91 ? 6.006 16.420 -31.265 1.00 37.84 91 SER A CA 1
ATOM 771 C C . SER A 1 91 ? 6.829 15.185 -31.663 1.00 37.84 91 SER A C 1
ATOM 773 O O . SER A 1 91 ? 6.887 14.813 -32.839 1.00 37.84 91 SER A O 1
ATOM 775 N N . ARG A 1 92 ? 7.376 14.460 -30.677 1.00 45.16 92 ARG A N 1
ATOM 776 C CA . ARG A 1 92 ? 7.586 13.017 -30.844 1.00 45.16 92 ARG A CA 1
ATOM 777 C C . ARG A 1 92 ? 6.204 12.375 -30.872 1.00 45.16 92 ARG A C 1
ATOM 779 O O . ARG A 1 92 ? 5.698 11.941 -29.843 1.00 45.16 92 ARG A O 1
ATOM 786 N N . VAL A 1 93 ? 5.601 12.279 -32.058 1.00 43.50 93 VAL A N 1
ATOM 787 C CA . VAL A 1 93 ? 4.529 11.303 -32.282 1.00 43.50 93 VAL A CA 1
ATOM 788 C C . VAL A 1 93 ? 5.192 9.921 -32.240 1.00 43.50 93 VAL A C 1
ATOM 790 O O . VAL A 1 93 ? 5.437 9.312 -33.278 1.00 43.50 93 VAL A O 1
ATOM 793 N N . LYS A 1 94 ? 5.554 9.417 -31.049 1.00 51.53 94 LYS A N 1
ATOM 794 C CA . LYS A 1 94 ? 5.677 7.964 -30.883 1.00 51.53 94 LYS A CA 1
ATOM 795 C C . LYS A 1 94 ? 4.266 7.446 -31.143 1.00 51.53 94 LYS A C 1
ATOM 797 O O . LYS A 1 94 ? 3.325 7.847 -30.457 1.00 51.53 94 LYS A O 1
ATOM 802 N N . SER A 1 95 ? 4.087 6.680 -32.220 1.00 54.59 95 SER A N 1
ATOM 803 C CA . SER A 1 95 ? 2.773 6.128 -32.535 1.00 54.59 95 SER A CA 1
ATOM 804 C C . SER A 1 95 ? 2.292 5.311 -31.335 1.00 54.59 95 SER A C 1
ATOM 806 O O . SER A 1 95 ? 3.097 4.704 -30.628 1.00 54.59 95 SER A O 1
ATOM 808 N N . LEU A 1 96 ? 0.975 5.226 -31.129 1.00 57.72 96 LEU A N 1
ATOM 809 C CA . LEU A 1 96 ? 0.387 4.352 -30.102 1.00 57.72 96 LEU A CA 1
ATOM 810 C C . LEU A 1 96 ? 0.832 2.875 -30.220 1.00 57.72 96 LEU A C 1
ATOM 812 O O . LEU A 1 96 ? 0.578 2.086 -29.318 1.00 57.72 96 LEU A O 1
ATOM 816 N N . THR A 1 97 ? 1.490 2.506 -31.320 1.00 59.56 97 THR A N 1
ATOM 817 C CA . THR A 1 97 ? 1.967 1.163 -31.646 1.00 59.56 97 THR A CA 1
ATOM 818 C C . THR A 1 97 ? 3.482 0.976 -31.506 1.00 59.56 97 THR A C 1
ATOM 820 O O . THR A 1 97 ? 3.955 -0.138 -31.720 1.00 59.56 97 THR A O 1
ATOM 823 N N . SER A 1 98 ? 4.265 2.010 -31.168 1.00 72.50 98 SER A N 1
ATOM 824 C CA . SER A 1 98 ? 5.718 1.851 -31.025 1.00 72.50 98 SER A CA 1
ATOM 825 C C . SER A 1 98 ? 6.063 1.122 -29.725 1.00 72.50 98 SER A C 1
ATOM 827 O O . SER A 1 98 ? 5.713 1.600 -28.645 1.00 72.50 98 SER A O 1
ATOM 829 N N . VAL A 1 99 ? 6.762 -0.007 -29.833 1.00 81.69 99 VAL A N 1
ATOM 830 C CA . VAL A 1 99 ? 7.331 -0.749 -28.698 1.00 81.69 99 VAL A CA 1
ATOM 831 C C . VAL A 1 99 ? 8.724 -0.188 -28.404 1.00 81.69 99 VAL A C 1
ATOM 833 O O . VAL A 1 99 ? 9.492 0.046 -29.339 1.00 81.69 99 VAL A O 1
ATOM 836 N N . MET A 1 100 ? 9.047 0.058 -27.133 1.00 86.62 100 MET A N 1
ATOM 837 C CA . MET A 1 100 ? 10.390 0.485 -26.725 1.00 86.62 100 MET A CA 1
ATOM 838 C C . MET A 1 100 ? 11.430 -0.597 -27.038 1.00 86.62 100 MET A C 1
ATOM 840 O O . MET A 1 100 ? 11.156 -1.787 -26.875 1.00 86.62 100 MET A O 1
ATOM 844 N N . SER A 1 101 ? 12.629 -0.186 -27.459 1.00 87.88 101 SER A N 1
ATOM 845 C CA . SER A 1 101 ? 13.742 -1.129 -27.640 1.00 87.88 101 SER A CA 1
ATOM 846 C C . SER A 1 101 ? 14.238 -1.664 -26.292 1.00 87.88 101 SER A C 1
ATOM 848 O O . SER A 1 101 ? 14.017 -1.047 -25.247 1.00 87.88 101 SER A O 1
ATOM 850 N N . GLU A 1 102 ? 14.946 -2.793 -26.300 1.00 89.56 102 GLU A N 1
ATOM 851 C CA . GLU A 1 102 ? 15.518 -3.373 -25.079 1.00 89.56 102 GLU A CA 1
ATOM 852 C C . GLU A 1 102 ? 16.473 -2.391 -24.376 1.00 89.56 102 GLU A C 1
ATOM 854 O O . GLU A 1 102 ? 16.443 -2.253 -23.154 1.00 89.56 102 GLU A O 1
ATOM 859 N N . GLU A 1 103 ? 17.255 -1.620 -25.136 1.00 90.12 103 GLU A N 1
ATOM 860 C CA . GLU A 1 103 ? 18.138 -0.582 -24.597 1.00 90.12 103 GLU A CA 1
ATOM 861 C C . GLU A 1 103 ? 17.353 0.570 -23.958 1.00 90.12 103 GLU A C 1
ATOM 863 O O . GLU A 1 103 ? 17.759 1.100 -22.924 1.00 90.12 103 GLU A O 1
ATOM 868 N N . GLU A 1 104 ? 16.223 0.975 -24.547 1.00 89.06 104 GLU A N 1
ATOM 869 C CA . GLU A 1 104 ? 15.341 1.981 -23.949 1.00 89.06 104 GLU A CA 1
ATOM 870 C C . GLU A 1 104 ? 14.734 1.485 -22.628 1.00 89.06 104 GLU A C 1
ATOM 872 O O . GLU A 1 104 ? 14.705 2.239 -21.652 1.00 89.06 104 GLU A O 1
ATOM 877 N N . VAL A 1 105 ? 14.291 0.225 -22.576 1.00 91.19 105 VAL A N 1
ATOM 878 C CA . VAL A 1 105 ? 13.766 -0.400 -21.353 1.00 91.19 105 VAL A CA 1
ATOM 879 C C . VAL A 1 105 ? 14.854 -0.487 -20.283 1.00 91.19 105 VAL A C 1
ATOM 881 O O . VAL A 1 105 ? 14.618 -0.092 -19.142 1.00 91.19 105 VAL A O 1
ATOM 884 N N . ASN A 1 106 ? 16.061 -0.933 -20.635 1.00 92.12 106 ASN A N 1
ATOM 885 C CA . ASN A 1 106 ? 17.173 -1.032 -19.690 1.00 92.12 106 ASN A CA 1
ATOM 886 C C . ASN A 1 106 ? 17.554 0.337 -19.115 1.00 92.12 106 ASN A C 1
ATOM 888 O O . ASN A 1 106 ? 17.656 0.463 -17.897 1.00 92.12 106 ASN A O 1
ATOM 892 N N . ARG A 1 107 ? 17.630 1.389 -19.944 1.00 91.62 107 ARG A N 1
ATOM 893 C CA . ARG A 1 107 ? 17.853 2.764 -19.458 1.00 91.62 107 ARG A CA 1
ATOM 894 C C . ARG A 1 107 ? 16.766 3.236 -18.496 1.00 91.62 107 ARG A C 1
ATOM 896 O O . ARG A 1 107 ? 17.073 3.903 -17.512 1.00 91.62 107 ARG A O 1
ATOM 903 N N . TYR A 1 108 ? 15.501 2.913 -18.765 1.00 92.12 108 TYR A N 1
ATOM 904 C CA . TYR A 1 108 ? 14.406 3.240 -17.850 1.00 92.12 108 TYR A CA 1
ATOM 905 C C . TYR A 1 108 ? 14.598 2.558 -16.487 1.00 92.12 108 TYR A C 1
ATOM 907 O O . TYR A 1 108 ? 14.492 3.211 -15.451 1.00 92.12 108 TYR A O 1
ATOM 915 N N . ILE A 1 109 ? 14.927 1.262 -16.477 1.00 93.75 109 ILE A N 1
ATOM 916 C CA . ILE A 1 109 ? 15.156 0.494 -15.243 1.00 93.75 109 ILE A CA 1
ATOM 917 C C . ILE A 1 109 ? 16.382 1.009 -14.475 1.00 93.75 109 ILE A C 1
ATOM 919 O O . ILE A 1 109 ? 16.326 1.141 -13.253 1.00 93.75 109 ILE A O 1
ATOM 923 N N . GLU A 1 110 ? 17.468 1.339 -15.173 1.00 93.56 110 GLU A N 1
ATOM 924 C CA . GLU A 1 110 ? 18.667 1.931 -14.573 1.00 93.56 110 GLU A CA 1
ATOM 925 C C . GLU A 1 110 ? 18.373 3.285 -13.924 1.00 93.56 110 GLU A C 1
ATOM 927 O O . GLU A 1 110 ? 18.787 3.519 -12.793 1.00 93.56 110 GLU A O 1
ATOM 932 N N . GLN A 1 111 ? 17.617 4.164 -14.588 1.00 92.12 111 GLN A N 1
ATOM 933 C CA . GLN A 1 111 ? 17.239 5.461 -14.016 1.00 92.12 111 GLN A CA 1
ATOM 934 C C . GLN A 1 111 ? 16.237 5.337 -12.868 1.00 92.12 111 GLN A C 1
ATOM 936 O O . GLN A 1 111 ? 16.286 6.120 -11.913 1.00 92.12 111 GLN A O 1
ATOM 941 N N . LEU A 1 112 ? 15.342 4.346 -12.934 1.00 93.69 112 LEU A N 1
ATOM 942 C CA . LEU A 1 112 ? 14.457 4.029 -11.821 1.00 93.69 112 LEU A CA 1
ATOM 943 C C . LEU A 1 112 ? 15.299 3.737 -10.571 1.00 93.69 112 LEU A C 1
ATOM 945 O O . LEU A 1 112 ? 15.004 4.283 -9.502 1.00 93.69 112 LEU A O 1
ATOM 949 N N . ASN A 1 113 ? 16.389 2.971 -10.740 1.00 94.88 113 ASN A N 1
ATOM 950 C CA . ASN A 1 113 ? 17.353 2.602 -9.698 1.00 94.88 113 ASN A CA 1
ATOM 951 C C . ASN A 1 113 ? 16.649 2.175 -8.403 1.00 94.88 113 ASN A C 1
ATOM 953 O O . ASN A 1 113 ? 16.882 2.726 -7.325 1.00 94.88 113 ASN A O 1
ATOM 957 N N . TYR A 1 114 ? 15.660 1.298 -8.552 1.00 95.12 114 TYR A N 1
ATOM 958 C CA . TYR A 1 114 ? 14.765 0.926 -7.471 1.00 95.12 114 TYR A CA 1
ATOM 959 C C . TYR A 1 114 ? 14.142 -0.432 -7.777 1.00 95.12 114 TYR A C 1
ATOM 961 O O . TYR A 1 114 ? 13.498 -0.601 -8.813 1.00 95.12 114 TYR A O 1
ATOM 969 N N . THR A 1 115 ? 14.375 -1.410 -6.905 1.00 96.06 115 THR A N 1
ATOM 970 C CA . THR A 1 115 ? 13.999 -2.808 -7.144 1.00 96.06 115 THR A CA 1
ATOM 971 C C . THR A 1 115 ? 12.716 -3.201 -6.404 1.00 96.06 115 THR A C 1
ATOM 973 O O . THR A 1 115 ? 12.313 -2.532 -5.447 1.00 96.06 115 THR A O 1
ATOM 976 N N . PRO A 1 116 ? 12.059 -4.318 -6.782 1.00 96.88 116 PRO A N 1
ATOM 977 C CA . PRO A 1 116 ? 10.921 -4.838 -6.028 1.00 96.88 116 PRO A CA 1
ATOM 978 C C . PRO A 1 116 ? 11.261 -5.135 -4.564 1.00 96.88 116 PRO A C 1
ATOM 980 O O . PRO A 1 116 ? 10.401 -4.985 -3.700 1.00 96.88 116 PRO A O 1
ATOM 983 N N . GLN A 1 117 ? 12.498 -5.548 -4.280 1.00 97.62 117 GLN A N 1
ATOM 984 C CA . GLN A 1 117 ? 12.993 -5.798 -2.930 1.00 97.62 117 GLN A CA 1
ATOM 985 C C . GLN A 1 117 ? 13.095 -4.501 -2.121 1.00 97.62 117 GLN A C 1
ATOM 987 O O . GLN A 1 117 ? 12.658 -4.485 -0.972 1.00 97.62 117 GLN A O 1
ATOM 992 N N . ASP A 1 118 ? 13.595 -3.416 -2.721 1.00 97.31 118 ASP A N 1
ATOM 993 C CA . ASP A 1 118 ? 13.665 -2.102 -2.065 1.00 97.31 118 ASP A CA 1
ATOM 994 C C . ASP A 1 118 ? 12.263 -1.589 -1.728 1.00 97.31 118 ASP A C 1
ATOM 996 O O . ASP A 1 118 ? 11.990 -1.208 -0.590 1.00 97.31 118 ASP A O 1
ATOM 1000 N N . ALA A 1 119 ? 11.346 -1.670 -2.695 1.00 96.62 119 ALA A N 1
ATOM 1001 C CA . ALA A 1 119 ? 9.957 -1.264 -2.513 1.00 96.62 119 ALA A CA 1
ATOM 1002 C C . ALA A 1 119 ? 9.235 -2.102 -1.447 1.00 96.62 119 ALA A C 1
ATOM 1004 O O . ALA A 1 119 ? 8.487 -1.566 -0.630 1.00 96.62 119 ALA A O 1
ATOM 1005 N N . TYR A 1 120 ? 9.480 -3.416 -1.428 1.00 97.19 120 TYR A N 1
ATOM 1006 C CA . TYR A 1 120 ? 8.928 -4.313 -0.415 1.00 97.19 120 TYR A CA 1
ATOM 1007 C C . TYR A 1 120 ? 9.452 -3.982 0.981 1.00 97.19 120 TYR A C 1
ATOM 1009 O O . TYR A 1 120 ? 8.676 -3.952 1.934 1.00 97.19 120 TYR A O 1
ATOM 1017 N N . LYS A 1 121 ? 10.757 -3.717 1.099 1.00 97.31 121 LYS A N 1
ATOM 1018 C CA . LYS A 1 121 ? 11.384 -3.334 2.362 1.00 97.31 121 LYS A CA 1
ATOM 1019 C C . LYS A 1 121 ? 10.802 -2.022 2.886 1.00 97.31 121 LYS A C 1
ATOM 1021 O O . LYS A 1 121 ? 10.358 -1.985 4.023 1.00 97.31 121 LYS A O 1
ATOM 1026 N N . GLU A 1 122 ? 10.725 -0.985 2.053 1.00 96.44 122 GLU A N 1
ATOM 1027 C CA . GLU A 1 122 ? 10.148 0.311 2.435 1.00 96.44 122 GLU A CA 1
ATOM 1028 C C . GLU A 1 122 ? 8.694 0.165 2.915 1.00 96.44 122 GLU A C 1
ATOM 1030 O O . GLU A 1 122 ? 8.314 0.701 3.956 1.00 96.44 122 GLU A O 1
ATOM 1035 N N . TYR A 1 123 ? 7.896 -0.632 2.200 1.00 96.81 123 TYR A N 1
ATOM 1036 C CA . TYR A 1 123 ? 6.520 -0.944 2.575 1.00 96.81 123 TYR A CA 1
ATOM 1037 C C . TYR A 1 123 ? 6.411 -1.655 3.935 1.00 96.81 123 TYR A C 1
ATOM 1039 O O . TYR A 1 123 ? 5.602 -1.277 4.787 1.00 96.81 123 TYR A O 1
ATOM 1047 N N . ARG A 1 124 ? 7.244 -2.675 4.146 1.00 97.38 124 ARG A N 1
ATOM 1048 C CA . ARG A 1 124 ? 7.314 -3.455 5.386 1.00 97.38 124 ARG A CA 1
ATOM 1049 C C . ARG A 1 124 ? 7.770 -2.615 6.570 1.00 97.38 124 ARG A C 1
ATOM 1051 O O . ARG A 1 124 ? 7.125 -2.652 7.615 1.00 97.38 124 ARG A O 1
ATOM 1058 N N . ASP A 1 125 ? 8.835 -1.841 6.395 1.00 97.44 125 ASP A N 1
ATOM 1059 C CA . ASP A 1 125 ? 9.394 -0.965 7.425 1.00 97.44 125 ASP A CA 1
ATOM 1060 C C . ASP A 1 125 ? 8.356 0.086 7.852 1.00 97.44 125 ASP A C 1
ATOM 1062 O O . ASP A 1 125 ? 8.202 0.368 9.041 1.00 97.44 125 ASP A O 1
ATOM 1066 N N . PHE A 1 126 ? 7.563 0.607 6.908 1.00 97.62 126 PHE A N 1
ATOM 1067 C CA . PHE A 1 126 ? 6.481 1.542 7.215 1.00 97.62 126 PHE A CA 1
ATOM 1068 C C . PHE A 1 126 ? 5.375 0.912 8.078 1.00 97.62 126 PHE A C 1
ATOM 1070 O O . PHE A 1 126 ? 4.963 1.505 9.078 1.00 97.62 126 PHE A O 1
ATOM 1077 N N . ILE A 1 127 ? 4.927 -0.308 7.750 1.00 97.62 127 ILE A N 1
ATOM 1078 C CA . ILE A 1 127 ? 3.984 -1.063 8.595 1.00 97.62 127 ILE A CA 1
ATOM 1079 C C . ILE A 1 127 ? 4.590 -1.324 9.975 1.00 97.62 127 ILE A C 1
ATOM 1081 O O . ILE A 1 127 ? 3.919 -1.144 10.993 1.00 97.62 127 ILE A O 1
ATOM 1085 N N . GLN A 1 128 ? 5.859 -1.719 10.019 1.00 97.31 128 GLN A N 1
ATOM 1086 C CA . GLN A 1 128 ? 6.538 -2.028 11.266 1.00 97.31 128 GLN A CA 1
ATOM 1087 C C . GLN A 1 128 ? 6.621 -0.798 12.179 1.00 97.31 128 GLN A C 1
ATOM 1089 O O . GLN A 1 128 ? 6.391 -0.913 13.380 1.00 97.31 128 GLN A O 1
ATOM 1094 N N . ASN A 1 129 ? 6.866 0.396 11.636 1.00 96.75 129 ASN A N 1
ATOM 1095 C CA . ASN A 1 129 ? 6.838 1.642 12.407 1.00 96.75 129 ASN A CA 1
ATOM 1096 C C . ASN A 1 129 ? 5.464 1.904 13.041 1.00 96.75 129 ASN A C 1
ATOM 1098 O O . ASN A 1 129 ? 5.392 2.259 14.214 1.00 96.75 129 ASN A O 1
ATOM 1102 N N . ILE A 1 130 ? 4.371 1.649 12.314 1.00 97.38 130 ILE A N 1
ATOM 1103 C CA . ILE A 1 130 ? 3.014 1.748 12.874 1.00 97.38 130 ILE A CA 1
ATOM 1104 C C . ILE A 1 130 ? 2.820 0.733 14.013 1.00 97.38 130 ILE A C 1
ATOM 1106 O O . ILE A 1 130 ? 2.276 1.080 15.062 1.00 97.38 130 ILE A O 1
ATOM 1110 N N . LYS A 1 131 ? 3.298 -0.506 13.842 1.00 96.31 131 LYS A N 1
ATOM 1111 C CA . LYS A 1 131 ? 3.201 -1.564 14.861 1.00 96.31 131 LYS A CA 1
ATOM 1112 C C . LYS A 1 131 ? 3.975 -1.251 16.145 1.00 96.31 131 LYS A C 1
ATOM 1114 O O . LYS A 1 131 ? 3.505 -1.612 17.220 1.00 96.31 131 LYS A O 1
ATOM 1119 N N . HIS A 1 132 ? 5.107 -0.548 16.076 1.00 96.88 132 HIS A N 1
ATOM 1120 C CA . HIS A 1 132 ? 5.828 -0.106 17.281 1.00 96.88 132 HIS A CA 1
ATOM 1121 C C . HIS A 1 132 ? 4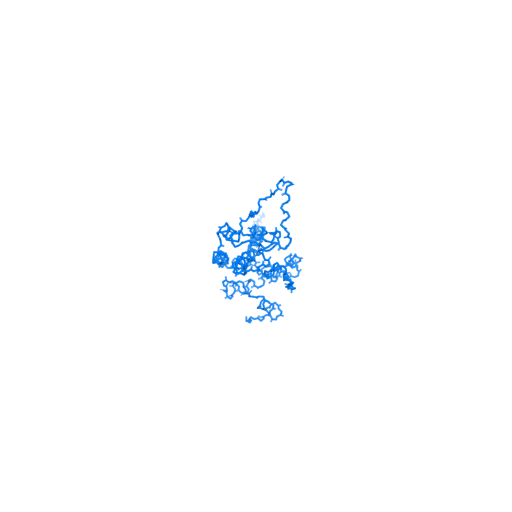.980 0.814 18.172 1.00 96.88 132 HIS A C 1
ATOM 1123 O O . HIS A 1 132 ? 5.151 0.835 19.387 1.00 96.88 132 HIS A O 1
ATOM 1129 N N . GLU A 1 133 ? 4.026 1.535 17.583 1.00 96.25 133 GLU A N 1
ATOM 1130 C CA . GLU A 1 133 ? 3.069 2.392 18.283 1.00 96.25 133 GLU A CA 1
ATOM 1131 C C . GLU A 1 133 ? 1.653 1.780 18.320 1.00 96.25 133 GLU A C 1
ATOM 1133 O O . GLU A 1 133 ? 0.663 2.512 18.432 1.00 96.25 133 GLU A O 1
ATOM 1138 N N . LYS A 1 134 ? 1.541 0.445 18.215 1.00 96.38 134 LYS A N 1
ATOM 1139 C CA . LYS A 1 134 ? 0.279 -0.299 18.045 1.00 96.38 134 LYS A CA 1
ATOM 1140 C C . LYS A 1 134 ? -0.858 0.211 18.928 1.00 96.38 134 LYS A C 1
ATOM 1142 O O . LYS A 1 134 ? -1.924 0.513 18.403 1.00 96.38 134 LYS A O 1
ATOM 1147 N N . GLU A 1 135 ? -0.638 0.353 20.233 1.00 97.00 135 GLU A N 1
ATOM 1148 C CA . GLU A 1 135 ? -1.686 0.758 21.183 1.00 97.00 135 GLU A CA 1
ATOM 1149 C C . GLU A 1 135 ? -2.254 2.155 20.891 1.00 97.00 135 GLU A C 1
ATOM 1151 O O . GLU A 1 135 ? -3.462 2.384 20.982 1.00 97.00 135 GLU A O 1
ATOM 1156 N N . ALA A 1 136 ? -1.403 3.095 20.473 1.00 96.06 136 ALA A N 1
ATOM 1157 C CA . ALA A 1 136 ? -1.843 4.441 20.125 1.00 96.06 136 ALA A CA 1
ATOM 1158 C C . ALA A 1 136 ? -2.670 4.443 18.830 1.00 96.06 136 ALA A C 1
ATOM 1160 O O . ALA A 1 136 ? -3.680 5.144 18.742 1.00 96.06 136 ALA A O 1
ATOM 1161 N N . TYR A 1 137 ? -2.270 3.642 17.837 1.00 97.44 137 TYR A N 1
ATOM 1162 C CA . TYR A 1 137 ? -3.035 3.474 16.601 1.00 97.44 137 TYR A CA 1
ATOM 1163 C C . TYR A 1 137 ? -4.358 2.744 16.841 1.00 97.44 137 TYR A C 1
ATOM 1165 O O . TYR A 1 137 ? -5.387 3.215 16.363 1.00 97.44 137 TYR A O 1
ATOM 1173 N N . LEU A 1 138 ? -4.359 1.656 17.619 1.00 97.56 138 LEU A N 1
ATOM 1174 C CA . LEU A 1 138 ? -5.568 0.914 17.984 1.00 97.56 138 LEU A CA 1
ATOM 1175 C C . LEU A 1 138 ? -6.599 1.826 18.643 1.00 97.56 138 LEU A C 1
ATOM 1177 O O . LEU A 1 138 ? -7.743 1.859 18.200 1.00 97.56 138 LEU A O 1
ATOM 1181 N N . LYS A 1 139 ? -6.187 2.636 19.626 1.00 96.69 139 LYS A N 1
ATOM 1182 C CA . LYS A 1 139 ? -7.084 3.585 20.299 1.00 96.69 139 LYS A CA 1
ATOM 1183 C C . LYS A 1 139 ? -7.752 4.554 19.317 1.00 96.69 139 LYS A C 1
ATOM 1185 O O . LYS A 1 139 ? -8.956 4.783 19.407 1.00 96.69 139 LYS A O 1
ATOM 1190 N N . CYS A 1 140 ? -6.984 5.124 18.388 1.00 97.06 140 CYS A N 1
ATOM 1191 C CA . CYS A 1 140 ? -7.518 6.061 17.399 1.00 97.06 140 CYS A CA 1
ATOM 1192 C C . CYS A 1 140 ? -8.420 5.371 16.367 1.00 97.06 140 CYS A C 1
ATOM 1194 O O . CYS A 1 140 ? -9.468 5.910 16.018 1.00 97.06 140 CYS A O 1
ATOM 1196 N N . ILE A 1 141 ? -8.047 4.172 15.908 1.00 97.25 141 ILE A N 1
ATOM 1197 C CA . ILE A 1 141 ? -8.857 3.389 14.971 1.00 97.25 141 ILE A CA 1
ATOM 1198 C C . ILE A 1 141 ? -10.175 2.972 15.627 1.00 97.25 141 ILE A C 1
ATOM 1200 O O . ILE A 1 141 ? -11.224 3.130 15.014 1.00 97.25 141 ILE A O 1
ATOM 1204 N N . ASP A 1 142 ? -10.156 2.504 16.873 1.00 97.62 142 ASP A N 1
ATOM 1205 C CA . ASP A 1 142 ? -11.363 2.082 17.589 1.00 97.62 142 ASP A CA 1
ATOM 1206 C C . ASP A 1 142 ? -12.329 3.238 17.822 1.00 97.62 142 ASP A C 1
ATOM 1208 O O . ASP A 1 142 ? -13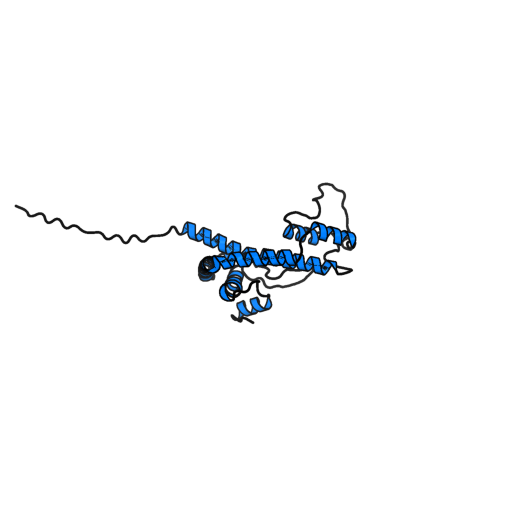.531 3.090 17.591 1.00 97.62 142 ASP A O 1
ATOM 1212 N N . ALA A 1 143 ? -11.805 4.404 18.207 1.00 95.69 143 ALA A N 1
ATOM 1213 C CA . ALA A 1 143 ? -12.602 5.616 18.340 1.00 95.69 143 ALA A CA 1
ATOM 1214 C C . ALA A 1 143 ? -13.257 6.021 17.008 1.00 95.69 143 ALA A C 1
ATOM 1216 O O . ALA A 1 143 ? -14.419 6.425 16.993 1.00 95.69 143 ALA A O 1
ATOM 1217 N N . GLU A 1 144 ? -12.544 5.887 15.888 1.00 95.69 144 GLU A N 1
ATOM 1218 C CA . GLU A 1 144 ? -13.085 6.207 14.566 1.00 95.69 144 GLU A CA 1
ATOM 1219 C C . GLU A 1 144 ? -14.110 5.173 14.085 1.00 95.69 144 GLU A C 1
ATOM 1221 O O . GLU A 1 144 ? -15.185 5.538 13.613 1.00 95.69 144 GLU A O 1
ATOM 1226 N N . LEU A 1 145 ? -13.827 3.879 14.256 1.00 95.81 145 LEU A N 1
ATOM 1227 C CA . LEU A 1 145 ? -14.745 2.797 13.900 1.00 95.81 145 LEU A CA 1
ATOM 1228 C C . LEU A 1 145 ? -16.053 2.869 14.699 1.00 95.81 145 LEU A C 1
ATOM 1230 O O . LEU A 1 145 ? -17.116 2.592 14.142 1.00 95.81 145 LEU A O 1
ATOM 1234 N N . ALA A 1 146 ? -15.998 3.295 15.965 1.00 96.31 146 ALA A N 1
ATOM 1235 C CA . ALA A 1 146 ? -17.175 3.479 16.813 1.00 96.31 146 ALA A CA 1
ATOM 1236 C C . ALA A 1 146 ? -18.139 4.565 16.295 1.00 96.31 146 ALA A C 1
ATOM 1238 O O . ALA A 1 146 ? -19.334 4.501 16.582 1.00 96.31 146 ALA A O 1
ATOM 1239 N N . LYS A 1 147 ? -17.662 5.526 15.487 1.00 94.19 147 LYS A N 1
ATOM 1240 C CA . LYS A 1 147 ? -18.526 6.528 14.831 1.00 94.19 147 LYS A CA 1
ATOM 1241 C C . LYS A 1 147 ? -19.434 5.906 13.764 1.00 94.19 147 LYS A C 1
ATOM 1243 O O . LYS A 1 147 ? -20.453 6.507 13.410 1.00 94.19 147 LYS A O 1
ATOM 1248 N N . GLY A 1 148 ? -19.074 4.731 13.238 1.00 90.25 148 GLY A N 1
ATOM 1249 C CA . GLY A 1 148 ? -19.839 3.995 12.233 1.00 90.25 148 GLY A CA 1
ATOM 1250 C C . GLY A 1 148 ? -20.264 4.885 11.064 1.00 90.25 148 GLY A C 1
ATOM 1251 O O . GLY A 1 148 ? -19.442 5.461 10.355 1.00 90.25 148 GLY A O 1
ATOM 1252 N N . ASP A 1 149 ? -21.573 5.031 10.893 1.00 88.75 149 ASP A N 1
ATOM 1253 C CA . ASP A 1 149 ? -22.193 5.742 9.770 1.00 88.75 149 ASP A CA 1
ATOM 1254 C C . ASP A 1 149 ? -21.965 7.256 9.780 1.00 88.75 149 ASP A C 1
ATOM 1256 O O . ASP A 1 149 ? -22.109 7.927 8.755 1.00 88.75 149 ASP A O 1
ATOM 1260 N N . THR A 1 150 ? -21.575 7.801 10.930 1.00 90.62 150 THR A N 1
ATOM 1261 C CA . THR A 1 150 ? -21.296 9.230 11.082 1.00 90.62 150 THR A CA 1
ATOM 1262 C C . THR A 1 150 ? -19.859 9.606 10.718 1.00 90.62 150 THR A C 1
ATOM 1264 O O . THR A 1 150 ? -19.598 10.792 10.518 1.00 90.62 150 THR A O 1
ATOM 1267 N N . SER A 1 151 ? -18.960 8.624 10.561 1.00 90.12 151 SER A N 1
ATOM 1268 C CA . SER A 1 151 ? -17.554 8.838 10.196 1.00 90.12 151 SER A CA 1
ATOM 1269 C C . SER A 1 151 ? -17.405 9.544 8.842 1.00 90.12 151 SER A C 1
ATOM 1271 O O . SER A 1 151 ? -18.076 9.200 7.863 1.00 90.12 151 SER A O 1
ATOM 1273 N N . GLU A 1 152 ? -16.474 10.500 8.761 1.00 88.44 152 GLU A N 1
ATOM 1274 C CA . GLU A 1 152 ? -16.087 11.137 7.494 1.00 88.44 152 GLU A CA 1
ATOM 1275 C C . GLU A 1 152 ? -15.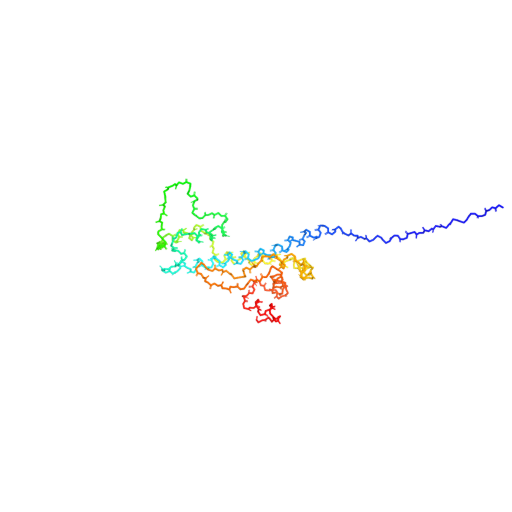455 10.126 6.522 1.00 88.44 152 GLU A C 1
ATOM 1277 O O . GLU A 1 152 ? -15.733 10.155 5.323 1.00 88.44 152 GLU A O 1
ATOM 1282 N N . TYR A 1 153 ? -14.743 9.124 7.045 1.00 88.62 153 TYR A N 1
ATOM 1283 C CA . TYR A 1 153 ? -14.079 8.076 6.263 1.00 88.62 153 TYR A CA 1
ATOM 1284 C C . TYR A 1 153 ? -15.027 7.012 5.698 1.00 88.62 153 TYR A C 1
ATOM 1286 O O . TYR A 1 153 ? -14.606 6.165 4.907 1.00 88.62 153 TYR A O 1
ATOM 1294 N N . LYS A 1 154 ? -16.307 7.029 6.090 1.00 85.00 154 LYS A N 1
ATOM 1295 C CA . LYS A 1 154 ? -17.354 6.252 5.409 1.00 85.00 154 LYS A CA 1
ATOM 1296 C C . LYS A 1 154 ? -17.898 6.990 4.180 1.00 85.00 154 LYS A C 1
ATOM 1298 O O . LYS A 1 154 ? -18.378 6.354 3.246 1.00 85.00 154 LYS A O 1
ATOM 1303 N N . LYS A 1 155 ? -17.867 8.327 4.212 1.00 70.69 155 LYS A N 1
ATOM 1304 C CA . LYS A 1 155 ? -18.495 9.217 3.222 1.00 70.69 155 LYS A CA 1
ATOM 1305 C C . LYS A 1 155 ? -17.525 9.619 2.115 1.00 70.69 155 LYS A C 1
ATOM 1307 O O . LYS A 1 155 ? -17.946 9.821 0.980 1.00 70.69 155 LYS A O 1
ATOM 1312 N N . GLU A 1 156 ? -16.241 9.735 2.440 1.00 63.00 156 GLU A N 1
ATOM 1313 C CA . GLU A 1 156 ? -15.198 10.042 1.470 1.00 63.00 156 GLU A CA 1
ATOM 1314 C C . GLU A 1 156 ? -14.708 8.800 0.723 1.00 63.00 156 GLU A C 1
ATOM 1316 O O . GLU A 1 156 ? -14.292 7.818 1.329 1.00 63.00 156 GLU A O 1
ATOM 1321 N N . TRP A 1 157 ? -14.719 8.925 -0.607 1.00 59.22 157 TRP A N 1
ATOM 1322 C CA . TRP A 1 157 ? -13.849 8.278 -1.589 1.00 59.22 157 TRP A CA 1
ATOM 1323 C C . TRP A 1 157 ? -13.565 6.786 -1.386 1.00 59.22 157 TRP A C 1
ATOM 1325 O O . TRP A 1 157 ? -12.799 6.329 -0.540 1.00 59.22 157 TRP A O 1
ATOM 1335 N N . MET A 1 158 ? -14.136 6.046 -2.318 1.00 66.38 158 MET A N 1
ATOM 1336 C CA . MET A 1 158 ? -13.831 4.674 -2.665 1.00 66.38 158 MET A CA 1
ATOM 1337 C C . MET A 1 158 ? -12.317 4.441 -2.849 1.00 66.38 158 MET A C 1
ATOM 1339 O O . MET A 1 158 ? -11.675 5.071 -3.691 1.00 66.38 158 MET A O 1
ATOM 1343 N N . LEU A 1 159 ? -11.734 3.553 -2.037 1.00 65.75 159 LEU A N 1
ATOM 1344 C CA . LEU A 1 159 ? -10.332 3.148 -2.124 1.00 65.75 159 LEU A CA 1
ATOM 1345 C C . LEU A 1 159 ? -10.182 1.946 -3.058 1.00 65.75 159 LEU A C 1
ATOM 1347 O O . LEU A 1 159 ? -10.724 0.867 -2.801 1.00 65.75 159 LEU A O 1
ATOM 1351 N N . PHE A 1 160 ? -9.338 2.088 -4.081 1.00 68.88 160 PHE A N 1
ATOM 1352 C CA . PHE A 1 160 ? -8.876 0.945 -4.862 1.00 68.88 160 PHE A CA 1
ATOM 1353 C C . PHE A 1 160 ? -7.864 0.139 -4.046 1.00 68.88 160 PHE A C 1
ATOM 1355 O O . PHE A 1 160 ? -6.710 0.532 -3.890 1.00 68.88 160 PHE A O 1
ATOM 1362 N N . TYR A 1 161 ? -8.303 -1.003 -3.519 1.00 74.31 161 TYR A N 1
ATOM 1363 C CA . TYR A 1 161 ? -7.453 -1.879 -2.708 1.00 74.31 161 TYR A CA 1
ATOM 1364 C C . TYR A 1 161 ? -6.388 -2.628 -3.528 1.00 74.31 161 TYR A C 1
ATOM 1366 O O . TYR A 1 161 ? -5.347 -3.027 -3.008 1.00 74.31 161 TYR A O 1
ATOM 1374 N N . ILE A 1 162 ? -6.657 -2.841 -4.819 1.00 76.56 162 ILE A N 1
ATOM 1375 C CA . ILE A 1 162 ? -5.793 -3.592 -5.731 1.00 76.56 162 ILE A CA 1
ATOM 1376 C C . ILE A 1 162 ? -5.190 -2.637 -6.751 1.00 76.56 162 ILE A C 1
ATOM 1378 O O . ILE A 1 162 ? -5.903 -1.826 -7.348 1.00 76.56 162 ILE A O 1
ATOM 1382 N N . PHE A 1 163 ? -3.896 -2.804 -7.015 1.00 80.31 163 PHE A N 1
ATOM 1383 C CA . PHE A 1 163 ? -3.231 -2.147 -8.128 1.00 80.31 163 PHE A CA 1
ATOM 1384 C C . PHE A 1 163 ? -3.919 -2.475 -9.465 1.00 80.31 163 PHE A C 1
ATOM 1386 O O . PHE A 1 163 ? -4.003 -3.634 -9.887 1.00 80.31 163 PHE A O 1
ATOM 1393 N N . ARG A 1 164 ? -4.394 -1.437 -10.159 1.00 76.38 164 ARG A N 1
ATOM 1394 C CA . ARG A 1 164 ? -4.984 -1.557 -11.496 1.00 76.38 164 ARG A CA 1
ATOM 1395 C C . ARG A 1 164 ? -3.891 -1.435 -12.551 1.00 76.38 164 ARG A C 1
ATOM 1397 O O . ARG A 1 164 ? -3.392 -0.344 -12.821 1.00 76.38 164 ARG A O 1
ATOM 1404 N N . LYS A 1 165 ? -3.544 -2.566 -13.169 1.00 79.00 165 LYS A N 1
ATOM 1405 C CA . LYS A 1 165 ? -2.621 -2.596 -14.309 1.00 79.00 165 LYS A CA 1
ATOM 1406 C C . LYS A 1 165 ? -3.169 -1.740 -15.464 1.00 79.00 165 LYS A C 1
ATOM 1408 O O . LYS A 1 165 ? -4.378 -1.772 -15.707 1.00 79.00 165 LYS A O 1
ATOM 1413 N N . PRO A 1 166 ? -2.313 -1.020 -16.209 1.00 73.38 166 PRO A N 1
ATOM 1414 C CA . PRO A 1 166 ? -2.721 -0.310 -17.418 1.00 73.38 166 PRO A CA 1
ATOM 1415 C C . PRO A 1 166 ? -3.441 -1.238 -18.402 1.00 73.38 166 PRO A C 1
ATOM 1417 O O . PRO A 1 166 ? -3.007 -2.369 -18.604 1.00 73.38 166 PRO A O 1
ATOM 1420 N N . GLY A 1 167 ? -4.555 -0.781 -18.980 1.00 64.56 167 GLY A N 1
ATOM 1421 C CA . GLY A 1 167 ? -5.378 -1.581 -19.900 1.00 64.56 167 GLY A CA 1
ATOM 1422 C C . GLY A 1 167 ? -6.183 -2.713 -19.242 1.00 64.56 167 GLY A C 1
ATOM 1423 O O . GLY A 1 167 ? -6.986 -3.361 -19.909 1.00 64.56 167 GLY A O 1
ATOM 1424 N N . GLY A 1 168 ? -6.020 -2.947 -17.936 1.00 63.34 168 GLY A N 1
ATOM 1425 C CA . GLY A 1 168 ? -6.803 -3.924 -17.192 1.00 63.34 168 GLY A CA 1
ATOM 1426 C C . GLY A 1 168 ? -8.199 -3.397 -16.871 1.00 63.34 168 GLY A C 1
ATOM 1427 O O . GLY A 1 168 ? -8.347 -2.431 -16.124 1.00 63.34 168 GLY A O 1
ATOM 1428 N N . SER A 1 169 ? -9.235 -4.068 -17.375 1.00 55.00 169 SER A N 1
ATOM 1429 C CA . SER A 1 169 ? -10.590 -3.905 -16.847 1.00 55.00 169 SER A CA 1
ATOM 1430 C C . SER A 1 169 ? -10.704 -4.729 -15.569 1.00 55.00 169 SER A C 1
ATOM 1432 O O . SER A 1 169 ? -10.892 -5.943 -15.610 1.00 55.00 169 SER A O 1
ATOM 1434 N N . ILE A 1 170 ? -10.520 -4.082 -14.419 1.00 57.38 170 ILE A N 1
ATOM 1435 C CA . ILE A 1 170 ? -10.802 -4.698 -13.124 1.00 57.38 170 ILE A CA 1
ATOM 1436 C C . ILE A 1 170 ? -11.894 -3.865 -12.461 1.00 57.38 170 ILE A C 1
ATOM 1438 O O . ILE A 1 170 ? -11.637 -2.755 -11.993 1.00 57.38 170 ILE A O 1
ATOM 1442 N N . MET A 1 171 ? -13.106 -4.424 -12.375 1.00 55.91 171 MET A N 1
ATOM 1443 C CA . MET A 1 171 ? -14.100 -3.994 -11.388 1.00 55.91 171 MET A CA 1
ATOM 1444 C C . MET A 1 171 ? -13.643 -4.484 -10.008 1.00 55.91 171 MET A C 1
ATOM 1446 O O . MET A 1 171 ? -14.179 -5.439 -9.454 1.00 55.91 171 MET A O 1
ATOM 1450 N N . ALA A 1 172 ? -12.570 -3.894 -9.484 1.00 56.38 172 ALA A N 1
ATOM 1451 C CA . ALA A 1 172 ? -12.194 -4.100 -8.090 1.00 56.38 172 ALA A CA 1
ATOM 1452 C C . ALA A 1 172 ? -13.210 -3.307 -7.274 1.00 56.38 172 ALA A C 1
ATOM 1454 O O . ALA A 1 172 ? -13.387 -2.128 -7.596 1.00 56.38 172 ALA A O 1
ATOM 1455 N N . PRO A 1 173 ? -13.901 -3.913 -6.295 1.00 59.31 173 PRO A N 1
ATOM 1456 C CA . PRO A 1 173 ? -14.862 -3.175 -5.527 1.00 59.31 173 PRO A CA 1
ATOM 1457 C C . PRO A 1 173 ? -14.124 -2.165 -4.680 1.00 59.31 173 PRO A C 1
ATOM 1459 O O . PRO A 1 173 ? -13.024 -2.366 -4.158 1.00 59.31 173 PRO A O 1
ATOM 1462 N N . ASP A 1 174 ? -14.822 -1.073 -4.568 1.00 68.38 174 ASP A N 1
ATOM 1463 C CA . ASP A 1 174 ? -14.432 0.067 -3.818 1.00 68.38 174 ASP A CA 1
ATOM 1464 C C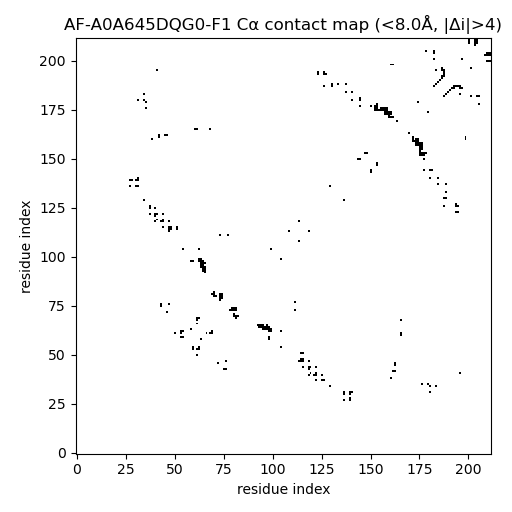 . ASP A 1 174 ? -14.740 -0.187 -2.342 1.00 68.38 174 ASP A C 1
ATOM 1466 O O . ASP A 1 174 ? -15.905 -0.273 -1.951 1.00 68.38 174 ASP A O 1
ATOM 1470 N N . ILE A 1 175 ? -13.702 -0.350 -1.519 1.00 84.31 175 ILE A N 1
ATOM 1471 C CA . ILE A 1 175 ? -13.882 -0.332 -0.063 1.00 84.31 175 ILE A CA 1
ATOM 1472 C C . ILE A 1 175 ? -13.806 1.114 0.418 1.00 84.31 175 ILE A C 1
ATOM 1474 O O . ILE A 1 175 ? -13.088 1.931 -0.159 1.00 84.31 175 ILE A O 1
ATOM 1478 N N . THR A 1 176 ? -14.526 1.455 1.480 1.00 89.06 176 THR A N 1
ATOM 1479 C CA . THR A 1 176 ? -14.382 2.789 2.079 1.00 89.06 176 THR A CA 1
ATOM 1480 C C . THR A 1 176 ? -13.067 2.891 2.856 1.00 89.06 176 THR A C 1
ATOM 1482 O O . THR A 1 176 ? -12.480 1.877 3.254 1.00 89.06 176 THR A O 1
ATOM 1485 N N . LYS A 1 177 ? -12.607 4.116 3.140 1.00 91.25 177 LYS A N 1
ATOM 1486 C CA . LYS A 1 177 ? -11.522 4.341 4.109 1.00 91.25 177 LYS A CA 1
ATOM 1487 C C . LYS A 1 177 ? -11.855 3.715 5.470 1.00 91.25 177 LYS A C 1
ATOM 1489 O O . LYS A 1 177 ? -10.988 3.098 6.085 1.00 91.25 177 LYS A O 1
ATOM 1494 N N . LEU A 1 178 ? -13.114 3.781 5.908 1.00 92.94 178 LEU A N 1
ATOM 1495 C CA . LEU A 1 178 ? -13.551 3.140 7.150 1.00 92.94 178 LEU A CA 1
ATOM 1496 C C . LEU A 1 178 ? -13.401 1.608 7.107 1.00 92.94 178 LEU A C 1
ATOM 1498 O O . LEU A 1 178 ? -12.952 1.003 8.079 1.00 92.94 178 LEU A O 1
ATOM 1502 N N . ASP A 1 179 ? -13.726 0.966 5.984 1.00 93.06 179 ASP A N 1
ATOM 1503 C CA . ASP A 1 179 ? -13.522 -0.479 5.816 1.00 93.06 179 ASP A CA 1
ATOM 1504 C C . ASP A 1 179 ? -12.037 -0.848 5.778 1.00 93.06 179 ASP A C 1
ATOM 1506 O O . ASP A 1 179 ? -11.637 -1.858 6.360 1.00 93.06 179 ASP A O 1
ATOM 1510 N N . PHE A 1 180 ? -11.198 -0.002 5.174 1.00 93.62 180 PHE A N 1
ATOM 1511 C CA . PHE A 1 180 ? -9.748 -0.168 5.233 1.00 93.62 180 PHE A CA 1
ATOM 1512 C C . PHE A 1 180 ? -9.227 -0.126 6.675 1.00 93.62 180 PHE A C 1
ATOM 1514 O O . PHE A 1 180 ? -8.395 -0.956 7.030 1.00 93.62 180 PHE A O 1
ATOM 1521 N N . LEU A 1 181 ? -9.748 0.761 7.533 1.00 95.31 181 LEU A N 1
ATOM 1522 C CA . LEU A 1 181 ? -9.385 0.781 8.957 1.00 95.31 181 LEU A CA 1
ATOM 1523 C C . LEU A 1 181 ? -9.764 -0.523 9.672 1.00 95.31 181 LEU A C 1
ATOM 1525 O O . LEU A 1 181 ? -8.965 -1.029 10.459 1.00 95.31 181 LEU A O 1
ATOM 1529 N N . LYS A 1 182 ? -10.932 -1.112 9.367 1.00 95.50 182 LYS A N 1
ATOM 1530 C CA . LYS A 1 182 ? -11.328 -2.426 9.916 1.00 95.50 182 LYS A CA 1
ATOM 1531 C C . LYS A 1 182 ? -10.346 -3.522 9.509 1.00 95.50 182 LYS A C 1
ATOM 1533 O O . LYS A 1 182 ? -9.951 -4.327 10.346 1.00 95.50 182 LYS A O 1
ATOM 1538 N N . VAL A 1 183 ? -9.967 -3.555 8.230 1.00 95.12 183 VAL A N 1
ATOM 1539 C CA . VAL A 1 183 ? -9.001 -4.522 7.683 1.00 95.12 183 VAL A CA 1
ATOM 1540 C C . VAL A 1 183 ? -7.628 -4.317 8.315 1.00 95.12 183 VAL A C 1
ATOM 1542 O O . VAL A 1 183 ? -6.996 -5.279 8.738 1.00 95.12 183 VAL A O 1
ATOM 1545 N N . PHE A 1 184 ? -7.163 -3.072 8.400 1.00 96.56 184 PHE A N 1
ATOM 1546 C CA . PHE A 1 184 ? -5.852 -2.752 8.948 1.00 96.56 184 PHE A CA 1
ATOM 1547 C C . PHE A 1 184 ? -5.758 -3.125 10.428 1.00 96.56 184 PHE A C 1
ATOM 1549 O O . PHE A 1 184 ? -4.813 -3.804 10.826 1.00 96.56 184 PHE A O 1
ATOM 1556 N N . LYS A 1 185 ? -6.764 -2.752 11.231 1.00 97.38 185 LYS A N 1
ATOM 1557 C CA . LYS A 1 185 ? -6.857 -3.166 12.634 1.00 97.38 185 LYS A CA 1
ATOM 1558 C C . LYS A 1 185 ? -6.744 -4.681 12.758 1.00 97.38 185 LYS A C 1
ATOM 1560 O O . LYS A 1 185 ? -5.919 -5.168 13.523 1.00 97.38 185 LYS A O 1
ATOM 1565 N N . GLU A 1 186 ? -7.552 -5.411 12.000 1.00 97.12 186 GLU A N 1
ATOM 1566 C CA . GLU A 1 186 ? -7.652 -6.850 12.193 1.00 97.12 186 GLU A CA 1
ATOM 1567 C C . GLU A 1 186 ? -6.407 -7.596 11.728 1.00 97.12 186 GLU A C 1
ATOM 1569 O O . GLU A 1 186 ? -5.816 -8.365 12.477 1.00 97.12 186 GLU A O 1
ATOM 1574 N N . PHE A 1 187 ? -5.967 -7.345 10.503 1.00 96.25 187 PHE A N 1
ATOM 1575 C CA . PHE A 1 187 ? -4.898 -8.136 9.917 1.00 96.25 187 PHE A CA 1
ATOM 1576 C C . PHE A 1 187 ? -3.512 -7.632 10.314 1.00 96.25 187 PHE A C 1
ATOM 1578 O O . PHE A 1 187 ? -2.618 -8.438 10.540 1.00 96.25 187 PHE A O 1
ATOM 1585 N N . ILE A 1 188 ? -3.311 -6.316 10.409 1.00 97.12 188 ILE A N 1
ATOM 1586 C CA . ILE A 1 188 ? -1.984 -5.754 10.689 1.00 97.12 188 ILE A CA 1
ATOM 1587 C C . ILE A 1 188 ? -1.750 -5.606 12.188 1.00 97.12 188 ILE A C 1
ATOM 1589 O O . ILE A 1 188 ? -0.684 -5.975 12.669 1.00 97.12 188 ILE A O 1
ATOM 1593 N N . LEU A 1 189 ? -2.715 -5.062 12.937 1.00 96.75 189 LEU A N 1
ATOM 1594 C CA . LEU A 1 189 ? -2.510 -4.775 14.360 1.00 96.75 189 LEU A CA 1
ATOM 1595 C C . LEU A 1 189 ? -2.868 -5.964 15.261 1.00 96.75 189 LEU A C 1
ATOM 1597 O O . LEU A 1 189 ? -2.131 -6.223 16.211 1.00 96.75 189 LEU A O 1
ATOM 1601 N N . ASN A 1 190 ? -3.956 -6.692 14.986 1.00 95.12 190 ASN A N 1
ATOM 1602 C CA . ASN A 1 190 ? -4.384 -7.827 15.816 1.00 95.12 190 ASN A CA 1
ATOM 1603 C C . ASN A 1 190 ? -3.665 -9.128 15.437 1.00 95.12 190 ASN A C 1
ATOM 1605 O O . ASN A 1 190 ? -3.026 -9.724 16.300 1.00 95.12 190 ASN A O 1
ATOM 1609 N N . ASP A 1 191 ? -3.722 -9.529 14.164 1.00 93.19 191 ASP A N 1
ATOM 1610 C CA . ASP A 1 191 ? -3.100 -10.771 13.667 1.00 93.19 191 ASP A CA 1
ATOM 161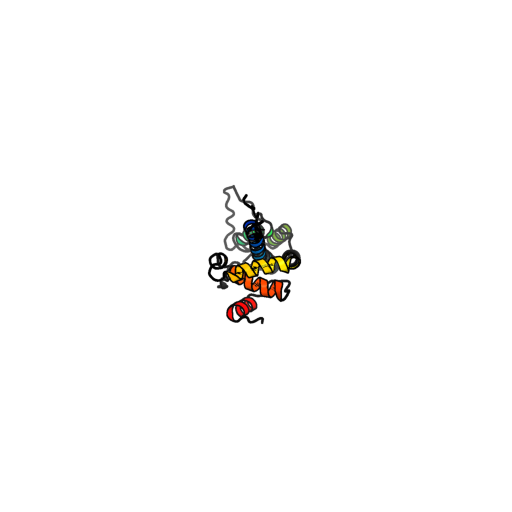1 C C . ASP A 1 191 ? -1.597 -10.629 13.376 1.00 93.19 191 ASP A C 1
ATOM 1613 O O . ASP A 1 191 ? -0.944 -11.590 12.974 1.00 93.19 191 ASP A O 1
ATOM 1617 N N . ASP A 1 192 ? -1.054 -9.426 13.565 1.00 91.56 192 ASP A N 1
ATOM 1618 C CA . ASP A 1 192 ? 0.361 -9.104 13.390 1.00 91.56 192 ASP A CA 1
ATOM 1619 C C . ASP A 1 192 ? 0.912 -9.437 11.989 1.00 91.56 192 ASP A C 1
ATOM 1621 O O . ASP A 1 192 ? 2.110 -9.658 11.807 1.00 91.56 192 ASP A O 1
ATOM 1625 N N . LEU A 1 193 ? 0.075 -9.398 10.943 1.00 93.75 193 LEU A N 1
ATOM 1626 C CA . LEU A 1 193 ? 0.566 -9.559 9.576 1.00 93.75 193 LEU A CA 1
ATOM 1627 C C . LEU A 1 193 ? 1.492 -8.408 9.199 1.00 93.75 193 LEU A C 1
ATOM 1629 O O . LEU A 1 193 ? 1.279 -7.243 9.531 1.00 93.75 193 LEU A O 1
ATOM 1633 N N . GLU A 1 194 ? 2.555 -8.743 8.486 1.00 92.31 194 GLU A N 1
ATOM 1634 C CA . GLU A 1 194 ? 3.583 -7.782 8.089 1.00 92.31 194 GLU A CA 1
ATOM 1635 C C . GLU A 1 194 ? 3.228 -7.057 6.780 1.00 92.31 194 GLU A C 1
ATOM 1637 O O . GLU A 1 194 ? 3.885 -6.094 6.401 1.00 92.31 194 GLU A O 1
ATOM 1642 N N . VAL A 1 195 ? 2.192 -7.524 6.082 1.00 93.69 195 VAL A N 1
ATOM 1643 C CA . VAL A 1 195 ? 1.685 -6.960 4.828 1.00 93.69 195 VAL A CA 1
ATOM 1644 C C . VAL A 1 195 ? 0.165 -6.996 4.814 1.00 93.69 195 VAL A C 1
ATOM 1646 O O . VAL A 1 195 ? -0.461 -7.824 5.477 1.00 93.69 195 VAL A O 1
ATOM 1649 N N . LEU A 1 196 ? -0.427 -6.107 4.021 1.00 93.44 196 LEU A N 1
ATOM 1650 C CA . LEU A 1 196 ? -1.862 -6.087 3.787 1.00 93.44 196 LEU A CA 1
ATOM 1651 C C . LEU A 1 196 ? -2.313 -7.420 3.167 1.00 93.44 196 LEU A C 1
ATOM 1653 O O . LEU A 1 196 ? -1.647 -7.916 2.249 1.00 93.44 196 LEU A O 1
ATOM 1657 N N . PRO A 1 197 ? -3.427 -7.998 3.650 1.00 92.00 197 PRO A N 1
ATOM 1658 C CA . PRO A 1 197 ? -3.969 -9.234 3.102 1.00 92.00 197 PRO A CA 1
ATOM 1659 C C . PRO A 1 197 ? -4.341 -9.068 1.626 1.00 92.00 197 PRO A C 1
ATOM 1661 O O . PRO A 1 197 ? -4.558 -7.962 1.133 1.00 92.00 197 PRO A O 1
ATOM 1664 N N . ASP A 1 198 ? -4.432 -10.175 0.893 1.00 89.00 198 ASP A N 1
ATOM 1665 C CA . ASP A 1 198 ? -4.961 -10.110 -0.462 1.00 89.00 198 ASP A CA 1
ATOM 1666 C C . ASP A 1 198 ? -6.452 -9.735 -0.468 1.00 89.00 198 ASP A C 1
ATOM 1668 O O . ASP A 1 198 ? -7.180 -9.823 0.525 1.00 89.00 198 ASP A O 1
ATOM 1672 N N . TYR A 1 199 ? -6.919 -9.324 -1.639 1.00 85.62 199 TYR A N 1
ATOM 1673 C CA . TYR A 1 199 ? -8.282 -8.857 -1.826 1.00 85.62 199 TYR A CA 1
ATOM 1674 C C . TYR A 1 199 ? -9.363 -9.909 -1.511 1.00 85.62 199 TYR A C 1
ATOM 1676 O O . TYR A 1 199 ? -10.450 -9.553 -1.045 1.00 85.62 199 TYR A O 1
ATOM 1684 N N . SER A 1 200 ? -9.092 -11.196 -1.745 1.00 86.69 200 SER A N 1
ATOM 1685 C CA . SER A 1 200 ? -10.067 -12.255 -1.471 1.00 86.69 200 SER A CA 1
ATOM 1686 C C . SER A 1 200 ? -10.309 -12.392 0.033 1.00 86.69 200 SER A C 1
ATOM 1688 O O 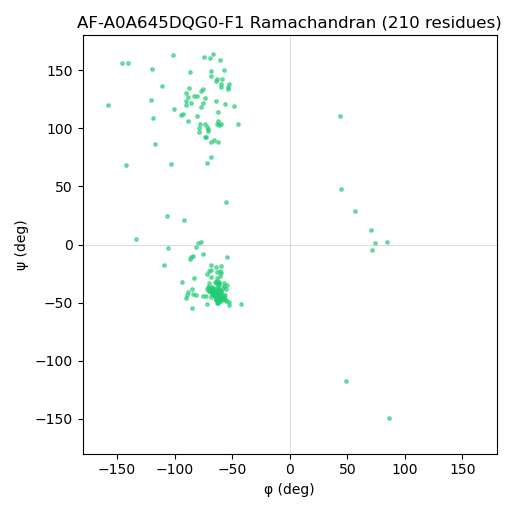. SER A 1 200 ? -11.463 -12.433 0.469 1.00 86.69 200 SER A O 1
ATOM 1690 N N . ARG A 1 201 ? -9.234 -12.317 0.826 1.00 90.19 201 ARG A N 1
ATOM 1691 C CA . ARG A 1 201 ? -9.277 -12.321 2.293 1.00 90.19 201 ARG A CA 1
ATOM 1692 C C . ARG A 1 201 ? -9.976 -11.081 2.839 1.00 90.19 201 ARG A C 1
ATOM 1694 O O . ARG A 1 201 ? -10.851 -11.202 3.692 1.00 90.19 201 ARG A O 1
ATOM 1701 N N . VAL A 1 202 ? -9.675 -9.900 2.292 1.00 90.69 202 VAL A N 1
ATOM 1702 C CA . VAL A 1 202 ? -10.378 -8.650 2.645 1.00 90.69 202 VAL A CA 1
ATOM 1703 C C . VAL A 1 202 ? -11.873 -8.756 2.398 1.00 90.69 202 VAL A C 1
ATOM 1705 O O . VAL A 1 202 ? -12.674 -8.391 3.254 1.00 90.69 202 VAL A O 1
ATOM 1708 N N . THR A 1 203 ? -12.261 -9.273 1.235 1.00 88.12 203 THR A N 1
ATOM 1709 C CA . THR A 1 203 ? -13.670 -9.393 0.857 1.00 88.12 203 THR A CA 1
ATOM 1710 C C . THR A 1 203 ? -14.407 -10.369 1.766 1.00 88.12 203 THR A C 1
ATOM 1712 O O . THR A 1 203 ? -15.523 -10.077 2.193 1.00 88.12 203 THR A O 1
ATOM 1715 N N . ALA A 1 204 ? -13.797 -11.516 2.072 1.00 90.88 204 ALA A N 1
ATOM 1716 C CA . ALA A 1 204 ? -14.364 -12.491 2.997 1.00 90.88 204 ALA A CA 1
ATOM 1717 C C . ALA A 1 204 ? -14.540 -11.883 4.398 1.00 90.88 204 ALA A C 1
ATOM 1719 O O . ALA A 1 204 ? -15.621 -11.974 4.983 1.00 90.88 204 ALA A O 1
ATOM 1720 N N . TYR A 1 205 ? -13.524 -11.172 4.890 1.00 93.50 205 TYR A N 1
ATOM 1721 C CA . TYR A 1 205 ? -13.577 -10.508 6.186 1.00 93.50 205 TYR A CA 1
ATOM 1722 C C . TYR A 1 205 ? -14.664 -9.431 6.248 1.00 93.50 205 TYR A C 1
ATOM 1724 O O . TYR A 1 205 ? -15.493 -9.444 7.153 1.00 93.50 205 TYR A O 1
ATOM 1732 N N . LEU A 1 206 ? -14.731 -8.535 5.262 1.00 91.19 206 LEU A N 1
ATOM 1733 C CA . LEU A 1 206 ? -15.722 -7.457 5.260 1.00 91.19 206 LEU A CA 1
ATOM 1734 C C . LEU A 1 206 ? -17.162 -7.960 5.072 1.00 91.19 206 LEU A C 1
ATOM 1736 O O . LEU A 1 206 ? -18.090 -7.317 5.557 1.00 91.19 206 LEU A O 1
ATOM 1740 N N . LYS A 1 207 ? -17.369 -9.095 4.389 1.00 90.38 207 LYS A N 1
ATOM 1741 C CA . LYS A 1 207 ? -18.707 -9.670 4.162 1.00 90.38 207 LYS A CA 1
ATOM 1742 C C . LYS A 1 207 ? -19.217 -10.528 5.318 1.00 90.38 207 LYS A C 1
ATOM 1744 O O . LYS A 1 207 ? -20.404 -10.460 5.619 1.00 90.38 207 LYS A O 1
ATOM 1749 N N . CYS A 1 208 ? -18.367 -11.370 5.909 1.00 90.50 208 CYS A N 1
ATOM 1750 C CA . CYS A 1 208 ? -18.790 -12.367 6.902 1.00 90.50 208 CYS A CA 1
ATOM 1751 C C . CYS A 1 208 ? -17.920 -12.436 8.162 1.00 90.50 208 CYS A C 1
ATOM 1753 O O . CYS A 1 208 ? -18.136 -13.315 8.990 1.00 90.50 208 CYS A O 1
ATOM 1755 N N . GLY A 1 209 ? -16.929 -11.554 8.318 1.00 89.31 209 GLY A N 1
ATOM 1756 C CA . GLY A 1 209 ? -15.946 -11.637 9.404 1.00 89.31 209 GLY A CA 1
ATOM 1757 C C . GLY A 1 209 ? -14.964 -12.804 9.251 1.00 89.31 209 GLY A C 1
ATOM 1758 O O . GLY A 1 209 ? -14.248 -13.138 10.189 1.00 89.31 209 GLY A O 1
ATOM 1759 N N . CYS A 1 210 ? -14.928 -13.443 8.080 1.00 89.06 210 CYS A N 1
ATOM 1760 C CA . CYS A 1 210 ? -14.154 -14.654 7.842 1.00 89.06 210 CYS A CA 1
ATOM 1761 C C . CYS A 1 210 ? -12.671 -14.343 7.574 1.00 89.06 210 CYS A C 1
ATOM 1763 O O . CYS A 1 210 ? -12.354 -13.571 6.668 1.00 89.06 210 CYS A O 1
ATOM 1765 N N . LYS A 1 211 ? -11.764 -14.996 8.310 1.00 82.88 211 LYS A N 1
ATOM 1766 C CA . LYS A 1 211 ? -10.302 -14.902 8.139 1.00 82.88 211 LYS A CA 1
ATOM 1767 C C . LYS A 1 211 ? -9.741 -16.134 7.427 1.00 82.88 211 LYS A C 1
ATOM 1769 O O . LYS A 1 211 ? -9.104 -16.979 8.049 1.00 82.88 211 LYS A O 1
ATOM 1774 N N . ILE A 1 212 ? -10.057 -16.259 6.141 1.00 74.56 212 ILE A N 1
ATOM 1775 C CA . ILE A 1 212 ? -9.547 -17.341 5.279 1.00 74.56 212 ILE A CA 1
ATOM 1776 C C . ILE A 1 212 ? -8.031 -17.191 5.109 1.00 74.56 212 ILE A C 1
ATOM 1778 O O . ILE A 1 212 ? -7.552 -16.031 5.180 1.00 74.56 212 ILE A O 1
#

Nearest PDB structures (foldseek):
  7tve-assembly1_D  TM=2.457E-01  e=2.840E+00  Saccharomyces cerevisiae W303

Solvent-accessible surface area (backbone atoms only — not comparable to full-atom values): 12800 Å² total; per-residue (Å²): 135,88,85,84,83,86,80,84,79,82,79,82,73,81,79,74,81,74,70,70,65,67,62,54,52,54,52,35,50,53,49,54,55,54,58,57,48,55,53,56,36,48,42,43,22,52,48,42,42,47,53,68,54,42,72,75,45,97,79,33,74,71,54,30,26,76,42,62,68,50,28,55,51,36,26,70,70,71,75,48,66,69,64,78,84,74,90,62,96,70,79,81,76,54,47,76,78,42,65,63,50,73,69,56,51,50,52,51,54,60,71,61,68,70,49,45,68,56,33,45,48,56,35,35,53,54,49,49,57,52,55,77,44,36,70,64,49,50,54,38,49,51,59,50,57,72,45,50,90,74,29,67,41,60,75,45,66,70,36,75,83,64,82,75,55,88,94,56,90,68,92,68,71,63,40,33,49,46,54,49,50,54,50,44,48,47,43,39,64,67,68,58,40,72,59,84,74,57,69,69,40,50,51,39,29,76,73,73,70,38,85,112

Mean predicted aligned error: 10.84 Å

Secondary structure (DSSP, 8-state):
-PPPP---------------HHHHHHHHHHHHHHHHHHHHHHHHHHHHHHHHHHTTSTT-STTBSSSHHHHHHHHHHHSS-SS----S-------TTPBPPHHHHHHHHHHH---HHHHHHHHHHHHHHHHHTHHHHHHHHHHHHHTGGG-HHHHS--EE-S---TT------EE-HHHHHHHIIIIIIIS--SSPPPHHHHHHHHHH----

Foldseek 3Di:
DDDDDDDDDDPPDPPPPPPPVVVLVVVLVVLLVLLVCLLLLVLLLVLQVVLVVQLVDPARLCQAADNPNVQVSLCSQPVHGPDPPPPDDDDPCRDNGDGDDNVRSVVSCVVSVAHSVNSLVVSLVSLVVSQVVLVSNLVSLVVQLVCPPVHPQQVDDFDQSDHADVVDPDPLDTDTSNLSSVQCCPVCRPVVDSGRDDSVQSVCCVPPVDRD